Protein AF-A0A7S0LMB5-F1 (afdb_monomer_lite)

Sequence (315 aa):
MLVAGLSSLGLSAAALHQSIQPPFCGEPGADTSTYYRAQASLTSRSQLTHDFSRDRLLSPALAPSFTLASRACAPAMMARQPKVKSSYYKRPAAALERGGGFYVPGLEGNRLRLAAACVLSLALLLNRIASQGVTSSQLVSEVLGAAACALLFIQVFSDRLAESREIDQAGRAAATARLQEKSEVSPLLSEAQAEDATFVAATVLKLTPASFVMLLGESAQPLLRCGRYPATLSAPAVASVGRWLQGSRLYVPRLVGSTDTEFGLPDNIASVLVLPCPDARWVMLVGSEREDAFSEQQAIKMEWLARYLSLRDGL

Foldseek 3Di:
DPDPDDPPPPPDPDDDDDDDDDDDDDDDDDDPPPPPPPPPDDDDDDDDDDDDDDDDDDDDDDDDDDDDDDDDDDPPPPDPDPPDPPPPCPDCVVCVVVVNPDDDPPCDDLNVLLVVLVVLVVVLVVCVVPDDDDDPVNVVVSVVSVVVSVVSVVVSVVVVVVVVVVVVVVLQVVLVVQQVPDKDADPVDDPVLSVLVNVLFNVLSRVFQFQWKFKAALQRHTRIIGGDADPDWDPLLSVVVNCCLVPDPPQDWDKDAPPPCSRVGPPQWGIWTWGDQNQHSMIMITTHSDVPGDDPVNSVVSNVSSPVSNVVVVD

InterPro domains:
  IPR021325 Cofactor assembly of complex C subunit B, CCB2/CCB4 [PF11152] (117-306)

Secondary structure (DSSP, 8-state):
--------------------PPP---------TTSTTSSSS----------------------------------------------S---THHHHTTT-----TT--THHHHHHHHHHHHHHHHHHHHH--S--HHHHHHHHHHHHHHHHHHHHHHHHHHHHHHHHHHHHHHHHHHHHTS--EE-TTS-HHHHHHHHHHHHHHHHHS--SEEEEE-TTS-EEEEEES--SS--HHHHHHHHHHHHH------EEEETT-GGG---TT--EEEEEE-SSSS-EEEEEESSTT---HHHHHHHHHHHHHHHHHHT-

Radius of gyration: 32.87 Å; chains: 1; bounding box: 87×73×75 Å

pLDDT: mean 73.82, std 20.17, range [36.91, 97.81]

Organism: NCBI:txid221442

Structure (mmCIF, N/CA/C/O backbone):
data_AF-A0A7S0LMB5-F1
#
_entry.id   AF-A0A7S0LMB5-F1
#
loop_
_atom_site.group_PDB
_atom_site.id
_atom_site.type_symbol
_atom_site.label_atom_id
_atom_site.label_alt_id
_atom_site.label_comp_id
_atom_site.label_asym_id
_atom_site.label_entity_id
_atom_site.label_seq_id
_atom_site.pdbx_PDB_ins_code
_atom_site.Cartn_x
_atom_site.Cartn_y
_atom_site.Cartn_z
_atom_site.occupancy
_atom_site.B_iso_or_equiv
_atom_site.auth_seq_id
_atom_site.auth_comp_id
_atom_site.auth_asym_id
_atom_site.auth_atom_id
_atom_site.pdbx_PDB_model_num
ATOM 1 N N . MET A 1 1 ? 25.436 27.418 -43.368 1.00 44.53 1 MET A N 1
ATOM 2 C CA . MET A 1 1 ? 24.381 28.346 -42.904 1.00 44.53 1 MET A CA 1
ATOM 3 C C . MET A 1 1 ? 23.270 27.566 -42.183 1.00 44.53 1 MET A C 1
ATOM 5 O O . MET A 1 1 ? 22.117 27.637 -42.573 1.00 44.53 1 MET A O 1
ATOM 9 N N . LEU A 1 2 ? 23.638 26.768 -41.165 1.00 38.69 2 LEU A N 1
ATOM 10 C CA . LEU A 1 2 ? 22.719 25.950 -40.347 1.00 38.69 2 LEU A CA 1
ATOM 11 C C . LEU A 1 2 ? 23.440 25.435 -39.073 1.00 38.69 2 LEU A C 1
ATOM 13 O O . LEU A 1 2 ? 23.396 24.257 -38.752 1.00 38.69 2 LEU A O 1
ATOM 17 N N . VAL A 1 3 ? 24.207 26.306 -38.394 1.00 43.03 3 VAL A N 1
ATOM 18 C CA . VAL A 1 3 ? 24.912 25.978 -37.122 1.00 43.03 3 VAL A CA 1
ATOM 19 C C . VAL A 1 3 ? 24.795 27.117 -36.085 1.00 43.03 3 VAL A C 1
ATOM 21 O O . VAL A 1 3 ? 25.464 27.123 -35.064 1.00 43.03 3 VAL A O 1
ATOM 24 N N . ALA A 1 4 ? 23.902 28.086 -36.287 1.00 44.78 4 ALA A N 1
ATOM 25 C CA . ALA A 1 4 ? 23.675 29.169 -35.327 1.00 44.78 4 ALA A CA 1
ATOM 26 C C . ALA A 1 4 ? 22.229 29.102 -34.825 1.00 44.78 4 ALA A C 1
ATOM 28 O O . ALA A 1 4 ? 21.339 29.669 -35.450 1.00 44.78 4 ALA A O 1
ATOM 29 N N . GLY A 1 5 ? 21.971 28.351 -33.750 1.00 42.31 5 GLY A N 1
ATOM 30 C CA . GLY A 1 5 ? 20.601 28.240 -33.235 1.00 42.31 5 GLY A CA 1
ATOM 31 C C . GLY A 1 5 ? 20.356 27.415 -31.971 1.00 42.31 5 GLY A C 1
ATOM 32 O O . GLY A 1 5 ? 19.203 27.102 -31.712 1.00 42.31 5 GLY A O 1
ATOM 33 N N . LEU A 1 6 ? 21.374 27.045 -31.182 1.00 40.50 6 LEU A N 1
ATOM 34 C CA . LEU A 1 6 ? 21.161 26.245 -29.957 1.00 40.50 6 LEU A CA 1
ATOM 35 C C . LEU A 1 6 ? 21.776 26.841 -28.679 1.00 40.50 6 LEU A C 1
ATOM 37 O O . LEU A 1 6 ? 21.841 26.175 -27.653 1.00 40.50 6 LEU A O 1
ATOM 41 N N . SER A 1 7 ? 22.168 28.116 -28.693 1.00 42.41 7 SER A N 1
ATOM 42 C CA . SER A 1 7 ? 22.804 28.774 -27.539 1.00 42.41 7 SER A CA 1
ATOM 43 C C . SER A 1 7 ? 21.841 29.560 -26.632 1.00 42.41 7 SER A C 1
ATOM 45 O O . SER A 1 7 ? 22.307 30.337 -25.807 1.00 42.41 7 SER A O 1
ATOM 47 N N . SER A 1 8 ? 20.516 29.396 -26.749 1.00 43.25 8 SER A N 1
ATOM 48 C CA . SER A 1 8 ? 19.533 30.230 -26.024 1.00 43.25 8 SER A CA 1
ATOM 49 C C . SER A 1 8 ? 18.716 29.510 -24.942 1.00 43.25 8 SER A C 1
ATOM 51 O O . SER A 1 8 ? 17.596 29.923 -24.650 1.00 43.25 8 SER A O 1
ATOM 53 N N . LEU A 1 9 ? 19.253 28.464 -24.311 1.00 39.81 9 LEU A N 1
ATOM 54 C CA . LEU A 1 9 ? 18.719 27.953 -23.041 1.00 39.81 9 LEU A CA 1
ATOM 55 C C . LEU A 1 9 ? 19.647 28.377 -21.902 1.00 39.81 9 LEU A C 1
ATOM 57 O O . LEU A 1 9 ? 20.394 27.586 -21.333 1.00 39.81 9 LEU A O 1
ATOM 61 N N . GLY A 1 10 ? 19.598 29.674 -21.598 1.00 41.75 10 GLY A N 1
ATOM 62 C CA . GLY A 1 10 ? 20.121 30.234 -20.360 1.00 41.75 10 GLY A CA 1
ATOM 63 C C . GLY A 1 10 ? 19.264 29.779 -19.182 1.00 41.75 10 GLY A C 1
ATOM 64 O O . GLY A 1 10 ? 18.345 30.478 -18.769 1.00 41.75 10 GLY A O 1
ATOM 65 N N . LEU A 1 11 ? 19.566 28.600 -18.642 1.00 39.22 11 LEU A N 1
ATOM 66 C CA . LEU A 1 11 ? 19.133 28.200 -17.307 1.00 39.22 11 LEU A CA 1
ATOM 67 C C . LEU A 1 11 ? 20.149 28.750 -16.303 1.00 39.22 11 LEU A C 1
ATOM 69 O O . LEU A 1 11 ? 21.207 28.178 -16.058 1.00 39.22 11 LEU A O 1
ATOM 73 N N . SER A 1 12 ? 19.811 29.929 -15.783 1.00 40.16 12 SER A N 1
ATOM 74 C CA . SER A 1 12 ? 20.467 30.591 -14.660 1.00 40.16 12 SER A CA 1
ATOM 75 C C . SER A 1 12 ? 20.454 29.674 -13.432 1.00 40.16 12 SER A C 1
ATOM 77 O O . SER A 1 12 ? 19.400 29.406 -12.862 1.00 40.16 12 SER A O 1
ATOM 79 N N . ALA A 1 13 ? 21.628 29.186 -13.029 1.00 41.97 13 ALA A N 1
ATOM 80 C CA . ALA A 1 13 ? 21.830 28.350 -11.843 1.00 41.97 13 ALA A CA 1
ATOM 81 C C . ALA A 1 13 ? 22.261 29.171 -10.609 1.00 41.97 13 ALA A C 1
ATOM 83 O O . ALA A 1 13 ? 23.003 28.682 -9.762 1.00 41.97 13 ALA A O 1
ATOM 84 N N . ALA A 1 14 ? 21.839 30.435 -10.507 1.00 42.94 14 ALA A N 1
ATOM 85 C CA . ALA A 1 14 ? 22.316 31.338 -9.461 1.00 42.94 14 ALA A CA 1
ATOM 86 C C . ALA A 1 14 ? 21.216 32.274 -8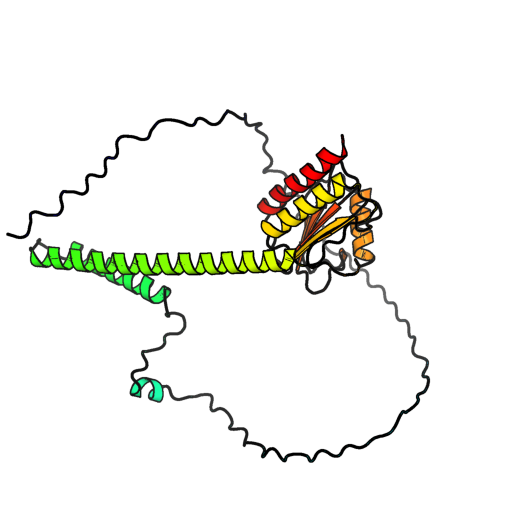.940 1.00 42.94 14 ALA A C 1
ATOM 88 O O . ALA A 1 14 ? 21.308 33.482 -9.117 1.00 42.94 14 ALA A O 1
ATOM 89 N N . ALA A 1 15 ? 20.169 31.723 -8.316 1.00 45.78 15 ALA A N 1
ATOM 90 C CA . ALA A 1 15 ? 19.329 32.425 -7.334 1.00 45.78 15 ALA A CA 1
ATOM 91 C C . ALA A 1 15 ? 18.236 31.488 -6.795 1.00 45.78 15 ALA A C 1
ATOM 93 O O . ALA A 1 15 ? 17.143 31.455 -7.344 1.00 45.78 15 ALA A O 1
ATOM 94 N N . LEU A 1 16 ? 18.531 30.721 -5.741 1.00 40.16 16 LEU A N 1
ATOM 95 C CA . LEU A 1 16 ? 17.549 30.208 -4.766 1.00 40.16 16 LEU A CA 1
ATOM 96 C C . LEU A 1 16 ? 18.309 29.496 -3.638 1.00 40.16 16 LEU A C 1
ATOM 98 O O . LEU A 1 16 ? 18.338 28.277 -3.531 1.00 40.16 16 LEU A O 1
ATOM 102 N N . HIS A 1 17 ? 18.981 30.289 -2.805 1.00 42.44 17 HIS A N 1
ATOM 103 C CA . HIS A 1 17 ? 19.492 29.834 -1.513 1.00 42.44 17 HIS A CA 1
ATOM 104 C C . HIS A 1 17 ? 19.092 30.859 -0.448 1.00 42.44 17 HIS A C 1
ATOM 106 O O . HIS A 1 17 ? 19.918 31.559 0.128 1.00 42.44 17 HIS A O 1
ATOM 112 N N . GLN A 1 18 ? 17.784 30.990 -0.228 1.00 43.72 18 GLN A N 1
ATOM 113 C CA . GLN A 1 18 ? 17.228 31.665 0.939 1.00 43.72 18 GLN A CA 1
ATOM 114 C C . GLN A 1 18 ? 16.024 30.883 1.465 1.00 43.72 18 GLN A C 1
ATOM 116 O O . GLN A 1 18 ? 15.104 30.575 0.717 1.00 43.72 18 GLN A O 1
ATOM 121 N N . SER A 1 19 ? 16.050 30.669 2.784 1.00 39.44 19 SER A N 1
ATOM 122 C CA . SER A 1 19 ? 14.942 30.277 3.659 1.00 39.44 19 SER A CA 1
ATOM 123 C C . SER A 1 19 ? 14.499 28.808 3.634 1.00 39.44 19 SER A C 1
ATOM 125 O O . SER A 1 19 ? 13.793 28.362 2.738 1.00 39.44 19 SER A O 1
ATOM 127 N N . ILE A 1 20 ? 14.888 28.060 4.672 1.00 39.59 20 ILE A N 1
ATOM 128 C CA . ILE A 1 20 ? 14.018 27.593 5.774 1.00 39.59 20 ILE A CA 1
ATOM 129 C C . ILE A 1 20 ? 14.903 26.695 6.656 1.00 39.59 20 ILE A C 1
ATOM 131 O O . ILE A 1 20 ? 15.228 25.566 6.297 1.00 39.59 20 ILE A O 1
ATOM 135 N N . GLN A 1 21 ? 15.340 27.218 7.804 1.00 39.66 21 GLN A N 1
ATOM 136 C CA . GLN A 1 21 ? 15.853 26.389 8.895 1.00 39.66 21 GLN A CA 1
ATOM 137 C C . GLN A 1 21 ? 14.644 25.830 9.660 1.00 39.66 21 GLN A C 1
ATOM 139 O O . GLN A 1 21 ? 13.857 26.629 10.173 1.00 39.66 21 GLN A O 1
ATOM 144 N N . PRO A 1 22 ? 14.455 24.503 9.757 1.00 44.47 22 PRO A N 1
ATOM 145 C CA . PRO A 1 22 ? 13.534 23.943 10.735 1.00 44.47 22 PRO A CA 1
ATOM 146 C C . PRO A 1 22 ? 14.134 24.079 12.148 1.00 44.47 22 PRO A C 1
ATOM 148 O O . PRO A 1 22 ? 15.358 24.008 12.303 1.00 44.47 22 PRO A O 1
ATOM 151 N N . PRO A 1 23 ? 13.306 24.281 13.187 1.00 51.09 23 PRO A N 1
ATOM 152 C CA . PRO A 1 23 ? 13.791 24.339 14.555 1.00 51.09 23 PRO A CA 1
ATOM 153 C C . PRO A 1 23 ? 14.389 22.991 14.972 1.00 51.09 23 PRO A C 1
ATOM 155 O O . PRO A 1 23 ? 13.807 21.929 14.756 1.00 51.09 23 PRO A O 1
ATOM 158 N N . PHE A 1 24 ? 15.566 23.084 15.585 1.00 39.03 24 PHE A N 1
ATOM 159 C CA . PHE A 1 24 ? 16.238 22.047 16.357 1.00 39.03 24 PHE A CA 1
ATOM 160 C C . PHE A 1 24 ? 15.246 21.321 17.287 1.00 39.03 24 PHE A C 1
ATOM 162 O O . PHE A 1 24 ? 14.779 21.897 18.268 1.00 39.03 24 PHE A O 1
ATOM 169 N N . CYS A 1 25 ? 14.981 20.043 17.021 1.00 41.56 25 CYS A N 1
ATOM 170 C CA . CYS A 1 25 ? 14.557 19.092 18.045 1.00 41.56 25 CYS A CA 1
ATOM 171 C C . CYS A 1 25 ? 15.766 18.213 18.357 1.00 41.56 25 CYS A C 1
ATOM 173 O O . CYS A 1 25 ? 16.282 17.529 17.476 1.00 41.56 25 CYS A O 1
ATOM 175 N N . GLY A 1 26 ? 16.253 18.305 19.594 1.00 41.41 26 GLY A N 1
ATOM 176 C CA . GLY A 1 26 ? 17.390 17.531 20.072 1.00 41.41 26 GLY A CA 1
ATOM 177 C C . GLY A 1 26 ? 17.111 16.031 20.033 1.00 41.41 26 GLY A C 1
ATOM 178 O O . GLY A 1 26 ? 16.028 15.581 20.406 1.00 41.41 26 GLY A O 1
ATOM 179 N N . GLU A 1 27 ? 18.108 15.273 19.593 1.00 38.69 27 GLU A N 1
ATOM 180 C CA . GLU A 1 27 ? 18.150 13.824 19.744 1.00 38.69 27 GLU A CA 1
ATOM 181 C C . GLU A 1 27 ? 18.351 13.449 21.220 1.00 38.69 27 GLU A C 1
ATOM 183 O O . GLU A 1 27 ? 19.318 13.901 21.840 1.00 38.69 27 GLU A O 1
ATOM 188 N N . PRO A 1 28 ? 17.518 12.570 21.797 1.00 52.31 28 PRO A N 1
ATOM 189 C CA . PRO A 1 28 ? 17.955 11.708 22.874 1.00 52.31 28 PRO A CA 1
ATOM 190 C C . PRO A 1 28 ? 18.582 10.454 22.256 1.00 52.31 28 PRO A C 1
ATOM 192 O O . PRO A 1 28 ? 17.894 9.602 21.692 1.00 52.31 28 PRO A O 1
ATOM 195 N N . GLY A 1 29 ? 19.905 10.345 22.366 1.00 50.97 29 GLY A N 1
ATOM 196 C CA . GLY A 1 29 ? 20.613 9.102 22.095 1.00 50.97 29 GLY A CA 1
ATOM 197 C C . GLY A 1 29 ? 20.149 8.005 23.054 1.00 50.97 29 GLY A C 1
ATOM 198 O O . GLY A 1 29 ? 20.216 8.173 24.270 1.00 50.97 29 GLY A O 1
ATOM 199 N N . ALA A 1 30 ? 19.683 6.884 22.506 1.00 46.28 30 ALA A N 1
ATOM 200 C CA . ALA A 1 30 ? 19.546 5.630 23.235 1.00 46.28 30 ALA A CA 1
ATOM 201 C C . ALA A 1 30 ? 19.558 4.447 22.257 1.00 46.28 30 ALA A C 1
ATOM 203 O O . ALA A 1 30 ? 18.630 4.238 21.472 1.00 46.28 30 ALA A O 1
ATOM 204 N N . ASP A 1 31 ? 20.634 3.669 22.341 1.00 48.81 31 ASP A N 1
ATOM 205 C CA . ASP A 1 31 ? 20.816 2.366 21.716 1.00 48.81 31 ASP A CA 1
ATOM 206 C C . ASP A 1 31 ? 19.620 1.438 21.984 1.00 48.81 31 ASP A C 1
ATOM 208 O O . ASP A 1 31 ? 19.442 0.922 23.087 1.00 48.81 31 ASP A O 1
ATOM 212 N N . THR A 1 32 ? 18.803 1.179 20.962 1.00 48.78 32 THR A N 1
ATOM 213 C CA . THR A 1 32 ? 17.695 0.202 21.022 1.00 48.78 32 THR A CA 1
ATOM 214 C C . THR A 1 32 ? 17.914 -1.019 20.124 1.00 48.78 32 THR A C 1
ATOM 216 O O . THR A 1 32 ? 17.091 -1.932 20.114 1.00 48.78 32 THR A O 1
ATOM 219 N N . SER A 1 33 ? 19.054 -1.121 19.426 1.00 44.75 33 SER A N 1
ATOM 220 C CA . SER A 1 33 ? 19.290 -2.219 18.468 1.00 44.75 33 SER A CA 1
ATOM 221 C C . SER A 1 33 ? 19.663 -3.575 19.097 1.00 44.75 33 SER A C 1
ATOM 223 O O . SER A 1 33 ? 19.685 -4.589 18.400 1.00 44.75 33 SER A O 1
ATOM 225 N N . THR A 1 34 ? 19.901 -3.649 20.412 1.00 45.69 34 THR A N 1
ATOM 226 C CA . THR A 1 34 ? 20.470 -4.859 21.043 1.00 45.69 34 THR A CA 1
ATOM 227 C C . THR A 1 34 ? 19.438 -5.799 21.685 1.00 45.69 34 THR A C 1
ATOM 229 O O . THR A 1 34 ? 19.789 -6.918 22.053 1.00 45.69 34 THR A O 1
ATOM 232 N N . TYR A 1 35 ? 18.160 -5.416 21.802 1.00 44.41 35 TYR A N 1
ATOM 233 C CA . TYR A 1 35 ? 17.197 -6.192 22.606 1.00 44.41 35 TYR A CA 1
ATOM 234 C C . TYR A 1 35 ? 16.432 -7.307 21.870 1.00 44.41 35 TYR A C 1
ATOM 236 O O . TYR A 1 35 ? 15.902 -8.202 22.524 1.00 44.41 35 TYR A O 1
ATOM 244 N N . TYR A 1 36 ? 16.412 -7.339 20.534 1.00 47.28 36 TYR A N 1
ATOM 245 C CA . TYR A 1 36 ? 15.533 -8.271 19.803 1.00 47.28 36 TYR A CA 1
ATOM 246 C C . TYR A 1 36 ? 16.151 -9.621 19.407 1.00 47.28 36 TYR A C 1
ATOM 248 O O . TYR A 1 36 ? 15.456 -10.481 18.871 1.00 47.28 36 TYR A O 1
ATOM 256 N N . ARG A 1 37 ? 17.432 -9.879 19.708 1.00 39.84 37 ARG A N 1
ATOM 257 C CA . ARG A 1 37 ? 18.096 -11.131 19.283 1.00 39.84 37 ARG A CA 1
ATOM 258 C C . ARG A 1 37 ? 17.968 -12.307 20.262 1.00 39.84 37 ARG A C 1
ATOM 260 O O . ARG A 1 37 ? 18.435 -13.395 19.943 1.00 39.84 37 ARG A O 1
ATOM 267 N N . ALA A 1 38 ? 17.344 -12.128 21.427 1.00 40.03 38 ALA A N 1
ATOM 268 C CA . ALA A 1 38 ? 17.419 -13.113 22.514 1.00 40.03 38 ALA A CA 1
ATOM 269 C C . ALA A 1 38 ? 16.191 -14.032 22.700 1.00 40.03 38 ALA A C 1
ATOM 271 O O . ALA A 1 38 ? 16.225 -14.872 23.592 1.00 40.03 38 ALA A O 1
ATOM 272 N N . GLN A 1 39 ? 15.122 -13.932 21.897 1.00 43.66 39 GLN A N 1
ATOM 273 C CA . GLN A 1 39 ? 13.892 -14.722 22.142 1.00 43.66 39 GLN A CA 1
ATOM 274 C C . GLN A 1 39 ? 13.532 -15.771 21.076 1.00 43.66 39 GLN A C 1
ATOM 276 O O . GLN A 1 39 ? 12.523 -16.454 21.209 1.00 43.66 39 GLN A O 1
ATOM 281 N N . ALA A 1 40 ? 14.375 -15.990 20.063 1.00 40.22 40 ALA A N 1
ATOM 282 C CA . ALA A 1 40 ? 14.105 -16.977 19.007 1.00 40.22 40 ALA A CA 1
ATOM 283 C C . ALA A 1 40 ? 14.449 -18.441 19.373 1.00 40.22 40 ALA A C 1
ATOM 285 O O . ALA A 1 40 ? 14.365 -19.329 18.528 1.00 40.22 40 ALA A O 1
ATOM 286 N N . SER A 1 41 ? 14.827 -18.731 20.617 1.00 41.91 41 SER A N 1
ATOM 287 C CA . SER A 1 41 ? 15.156 -20.088 21.054 1.00 41.91 41 SER A CA 1
ATOM 288 C C . SER A 1 41 ? 14.553 -20.352 22.420 1.00 41.91 41 SER A C 1
ATOM 290 O O . SER A 1 41 ? 15.167 -19.984 23.412 1.00 41.91 41 SER A O 1
ATOM 292 N N . LEU A 1 42 ? 13.354 -20.939 22.463 1.00 42.94 42 LEU A N 1
ATOM 293 C CA . LEU A 1 42 ? 12.836 -21.820 23.525 1.00 42.94 42 LEU A CA 1
ATOM 294 C C . LEU A 1 42 ? 11.319 -21.971 23.345 1.00 42.94 42 LEU A C 1
ATOM 296 O O . LEU A 1 42 ? 10.534 -21.293 23.990 1.00 42.94 42 LEU A O 1
ATOM 300 N N . THR A 1 43 ? 10.896 -22.864 22.455 1.00 38.66 43 THR A N 1
ATOM 301 C CA . THR A 1 43 ? 9.595 -23.563 22.544 1.00 38.66 43 THR A CA 1
ATOM 302 C C . THR A 1 43 ? 9.646 -24.792 21.637 1.00 38.66 43 THR A C 1
ATOM 304 O O . THR A 1 43 ? 8.921 -24.948 20.660 1.00 38.66 43 THR A O 1
ATOM 307 N N . SER A 1 44 ? 10.570 -25.700 21.961 1.00 38.62 44 SER A N 1
ATOM 308 C CA . SER A 1 44 ? 10.540 -27.062 21.439 1.00 38.62 44 SER A CA 1
ATOM 309 C C . SER A 1 44 ? 9.667 -27.924 22.351 1.00 38.62 44 SER A C 1
ATOM 311 O O . SER A 1 44 ? 10.110 -28.366 23.405 1.00 38.62 44 SER A O 1
ATOM 313 N N . ARG A 1 45 ? 8.447 -28.186 21.874 1.00 36.91 45 ARG A N 1
ATOM 314 C CA . ARG A 1 45 ? 7.870 -29.536 21.760 1.00 36.91 45 ARG A CA 1
ATOM 315 C C . ARG A 1 45 ? 7.738 -30.345 23.068 1.00 36.91 45 ARG A C 1
ATOM 317 O O . ARG A 1 45 ? 8.561 -31.208 23.352 1.00 36.91 45 ARG A O 1
ATOM 324 N N . SER A 1 46 ? 6.617 -30.181 23.778 1.00 39.72 46 SER A N 1
ATOM 325 C CA . SER A 1 46 ? 6.024 -31.286 24.545 1.00 39.72 46 SER A CA 1
ATOM 326 C C . SER A 1 46 ? 4.818 -31.832 23.778 1.00 39.72 46 SER A C 1
ATOM 328 O O . SER A 1 46 ? 3.843 -31.143 23.491 1.00 39.72 46 SER A O 1
ATOM 330 N N . GLN A 1 47 ? 4.952 -33.084 23.350 1.00 42.84 47 GLN A N 1
ATOM 331 C CA . GLN A 1 47 ? 3.859 -33.900 22.850 1.00 42.84 47 GLN A CA 1
ATOM 332 C C . GLN A 1 47 ? 3.080 -34.408 24.060 1.00 42.84 47 GLN A C 1
ATOM 334 O O . GLN A 1 47 ? 3.669 -35.024 24.947 1.00 42.84 47 GLN A O 1
ATOM 339 N N . LEU A 1 48 ? 1.770 -34.186 24.087 1.00 46.88 48 LEU A N 1
ATOM 340 C CA . LEU A 1 48 ? 0.881 -34.947 24.955 1.00 46.88 48 LEU A CA 1
ATOM 341 C C . LEU A 1 48 ? -0.414 -35.212 24.196 1.00 46.88 48 LEU A C 1
ATOM 343 O O . LEU A 1 48 ? -1.262 -34.347 24.000 1.00 46.88 48 LEU A O 1
ATOM 347 N N . THR A 1 49 ? -0.472 -36.435 23.689 1.00 45.47 49 THR A N 1
ATOM 348 C CA . THR A 1 49 ? -1.639 -37.094 23.126 1.00 45.47 49 THR A CA 1
ATOM 349 C C . THR A 1 49 ? -2.701 -37.217 24.207 1.00 45.47 49 THR A C 1
ATOM 351 O O . THR A 1 49 ? -2.444 -37.825 25.245 1.00 45.47 49 THR A O 1
ATOM 354 N N . HIS A 1 50 ? -3.892 -36.685 23.953 1.00 42.78 50 HIS A N 1
ATOM 355 C CA . HIS A 1 50 ? -5.074 -37.099 24.688 1.00 42.78 50 HIS A CA 1
ATOM 356 C C . HIS A 1 50 ? -6.203 -37.393 23.707 1.00 42.78 50 HIS A C 1
ATOM 358 O O . HIS A 1 50 ? -6.778 -36.497 23.091 1.00 42.78 50 HIS A O 1
ATOM 364 N N . ASP A 1 51 ? -6.463 -38.691 23.575 1.00 45.84 51 ASP A N 1
ATOM 365 C CA . ASP A 1 51 ? -7.696 -39.274 23.074 1.00 45.84 51 ASP A CA 1
ATOM 366 C C . ASP A 1 51 ? -8.906 -38.636 23.752 1.00 45.84 51 ASP A C 1
ATOM 368 O O . ASP A 1 51 ? -8.955 -38.556 24.983 1.00 45.84 51 ASP A O 1
ATOM 372 N N . PHE A 1 52 ? -9.918 -38.277 22.962 1.00 47.06 52 PHE A N 1
ATOM 373 C CA . PHE A 1 52 ? -11.300 -38.315 23.428 1.00 47.06 52 PHE A CA 1
ATOM 374 C C . PHE A 1 52 ? -12.259 -38.580 22.263 1.00 47.06 52 PHE A C 1
ATOM 376 O O . PHE A 1 52 ? -12.746 -37.675 21.586 1.00 47.06 52 PHE A O 1
ATOM 383 N N . SER A 1 53 ? -12.549 -39.866 22.066 1.00 46.03 53 SER A N 1
ATOM 384 C CA . SER A 1 53 ? -13.792 -40.340 21.464 1.00 46.03 53 SER A CA 1
ATOM 385 C C . SER A 1 53 ? -14.989 -39.771 22.217 1.00 46.03 53 SER A C 1
ATOM 387 O O . SER A 1 53 ? -15.054 -39.875 23.445 1.00 46.03 53 SER A O 1
ATOM 389 N N . ARG A 1 54 ? -15.998 -39.284 21.491 1.00 48.94 54 ARG A N 1
ATOM 390 C CA . ARG A 1 54 ? -17.383 -39.461 21.929 1.00 48.94 54 ARG A CA 1
ATOM 391 C C . ARG A 1 54 ? -18.370 -39.387 20.776 1.00 48.94 54 ARG A C 1
ATOM 393 O O . ARG A 1 54 ? -18.639 -38.334 20.206 1.00 48.94 54 ARG A O 1
ATOM 400 N N . ASP A 1 55 ? -18.924 -40.561 20.523 1.00 46.59 55 ASP A N 1
ATOM 401 C CA . ASP A 1 55 ? -20.153 -40.832 19.806 1.00 46.59 55 ASP A CA 1
ATOM 402 C C . ASP A 1 55 ? -21.299 -39.927 20.266 1.00 46.59 55 ASP A C 1
ATOM 404 O O . ASP A 1 55 ? -21.588 -39.828 21.461 1.00 46.59 55 ASP A O 1
ATOM 408 N N . ARG A 1 56 ? -22.009 -39.335 19.303 1.00 46.50 56 ARG A N 1
ATOM 409 C CA . ARG A 1 56 ? -23.427 -38.967 19.427 1.00 46.50 56 ARG A CA 1
ATOM 410 C C . ARG A 1 56 ? -24.073 -38.963 18.043 1.00 46.50 56 ARG A C 1
ATOM 412 O O . ARG A 1 56 ? -24.309 -37.930 17.430 1.00 46.50 56 ARG A O 1
ATOM 419 N N . LEU A 1 57 ? -24.359 -40.167 17.564 1.00 54.41 57 LEU A N 1
ATOM 420 C CA . LEU A 1 57 ? -25.441 -40.410 16.617 1.00 54.41 57 LEU A CA 1
ATOM 421 C C . LEU A 1 57 ? -26.702 -40.681 17.438 1.00 54.41 57 LEU A C 1
ATOM 423 O O . LEU A 1 57 ? -26.622 -41.445 18.394 1.00 54.41 57 LEU A O 1
ATOM 427 N N . LEU A 1 58 ? -27.808 -40.022 17.076 1.00 49.12 58 LEU A N 1
ATOM 428 C CA . LEU A 1 58 ? -29.220 -40.431 17.206 1.00 49.12 58 LEU A CA 1
ATOM 429 C C . LEU A 1 58 ? -30.108 -39.173 17.232 1.00 49.12 58 LEU A C 1
ATOM 431 O O . LEU A 1 58 ? -30.297 -38.558 18.279 1.00 49.12 58 LEU A O 1
ATOM 435 N N . SER A 1 59 ? -30.728 -38.821 16.105 1.00 43.09 59 SER A N 1
ATOM 436 C CA . SER A 1 59 ? -32.164 -39.091 15.887 1.00 43.09 59 SER A CA 1
ATOM 437 C C . SER A 1 59 ? -32.742 -38.292 14.703 1.00 43.09 59 SER A C 1
ATOM 439 O O . SER A 1 59 ? -32.360 -37.140 14.498 1.00 43.09 59 SER A O 1
ATOM 441 N N . PRO A 1 60 ? -33.681 -38.890 13.943 1.00 61.25 60 PRO A N 1
ATOM 442 C CA . PRO A 1 60 ? -34.364 -38.298 12.795 1.00 61.25 60 PRO A CA 1
ATOM 443 C C . PRO A 1 60 ? -35.759 -37.746 13.158 1.00 61.25 60 PRO A C 1
ATOM 445 O O . PRO A 1 60 ? -36.431 -38.279 14.035 1.00 61.25 60 PRO A O 1
ATOM 448 N N . ALA A 1 61 ? -36.237 -36.738 12.426 1.00 45.91 61 ALA A N 1
ATOM 449 C CA . ALA A 1 61 ? -37.661 -36.387 12.318 1.00 45.91 61 ALA A CA 1
ATOM 450 C C . ALA A 1 61 ? -37.852 -35.581 11.016 1.00 45.91 61 ALA A C 1
ATOM 452 O O . ALA A 1 61 ? -37.232 -34.539 10.842 1.00 45.91 61 ALA A O 1
ATOM 453 N N . LEU A 1 62 ? -38.405 -36.195 9.967 1.00 49.53 62 LEU A N 1
ATOM 454 C CA . LEU A 1 62 ? -39.829 -36.189 9.582 1.00 49.53 62 LEU A CA 1
ATOM 455 C C . LEU A 1 62 ? -40.279 -34.880 8.898 1.00 49.53 62 LEU A C 1
ATOM 457 O O . LEU A 1 62 ? -40.217 -33.796 9.461 1.00 49.53 62 LEU A O 1
ATOM 461 N N . ALA A 1 63 ? -40.706 -35.057 7.643 1.00 49.31 63 ALA A N 1
ATOM 462 C CA . ALA A 1 63 ? -41.150 -34.072 6.652 1.00 49.31 63 ALA A CA 1
ATOM 463 C C . ALA A 1 63 ? -42.520 -33.429 6.995 1.00 49.31 63 ALA A C 1
ATOM 465 O O . ALA A 1 63 ? -43.125 -33.817 7.995 1.00 49.31 63 ALA A O 1
ATOM 466 N N . PRO A 1 64 ? -43.026 -32.455 6.200 1.00 61.06 64 PRO A N 1
ATOM 467 C CA . PRO A 1 64 ? -43.658 -32.725 4.888 1.00 61.06 64 PRO A CA 1
ATOM 468 C C . PRO A 1 64 ? -43.243 -31.705 3.795 1.00 61.06 64 PRO A C 1
ATOM 470 O O . PRO A 1 64 ? -43.079 -30.520 4.053 1.00 61.06 64 PRO A O 1
ATOM 473 N N . SER A 1 65 ? -42.907 -32.106 2.567 1.00 46.84 65 SER A N 1
ATOM 474 C CA . SER A 1 65 ? -43.818 -32.477 1.465 1.00 46.84 65 SER A CA 1
ATOM 475 C C . SER A 1 65 ? -44.869 -31.409 1.127 1.00 46.84 65 SER A C 1
ATOM 477 O O . SER A 1 65 ? -46.031 -31.544 1.493 1.00 46.84 65 SER A O 1
ATOM 479 N N . PHE A 1 66 ? -44.470 -30.399 0.345 1.00 47.84 66 PHE A N 1
ATOM 480 C CA . PHE A 1 66 ? -45.387 -29.625 -0.496 1.00 47.84 66 PHE A CA 1
ATOM 481 C C . PHE A 1 66 ? -45.095 -29.898 -1.974 1.00 47.84 66 PHE A C 1
ATOM 483 O O . PHE A 1 66 ? -44.024 -29.596 -2.498 1.00 47.84 66 PHE A O 1
ATOM 490 N N . THR A 1 67 ? -46.077 -30.515 -2.619 1.00 46.38 67 THR A N 1
ATOM 491 C CA . THR A 1 67 ? -46.194 -30.771 -4.057 1.00 46.38 67 THR A CA 1
ATOM 492 C C . THR A 1 67 ? -47.143 -29.760 -4.701 1.00 46.38 67 THR A C 1
ATOM 494 O O . THR A 1 67 ? -48.082 -29.316 -4.047 1.00 46.38 67 THR A O 1
ATOM 497 N N . LEU A 1 68 ? -46.947 -29.550 -6.014 1.00 45.50 68 LEU A N 1
ATOM 498 C CA . LEU A 1 68 ? -47.712 -28.754 -7.000 1.00 45.50 68 LEU A CA 1
ATOM 499 C C . LEU A 1 68 ? -47.130 -27.339 -7.215 1.00 45.50 68 LEU A C 1
ATOM 501 O O . LEU A 1 68 ? -46.934 -26.597 -6.270 1.00 45.50 68 LEU A O 1
ATOM 505 N N . ALA A 1 69 ? -46.808 -26.881 -8.426 1.00 45.34 69 ALA A N 1
ATOM 506 C CA . ALA A 1 69 ? -47.400 -27.219 -9.709 1.00 45.34 69 ALA A CA 1
ATOM 507 C C . ALA A 1 69 ? -46.397 -27.170 -10.874 1.00 45.34 69 ALA A C 1
ATOM 509 O O . ALA A 1 69 ? -45.522 -26.313 -10.978 1.00 45.34 69 ALA A O 1
ATOM 510 N N . SER A 1 70 ? -46.627 -28.123 -11.770 1.00 49.75 70 SER A N 1
ATOM 511 C CA . SER A 1 70 ? -46.127 -28.257 -13.130 1.00 49.75 70 SER A CA 1
ATOM 512 C C . SER A 1 70 ? -46.256 -26.966 -13.949 1.00 49.75 70 SER A C 1
ATOM 514 O O . SER A 1 70 ? -47.358 -26.479 -14.199 1.00 49.75 70 SER A O 1
ATOM 516 N N . ARG A 1 71 ? -45.124 -26.468 -14.455 1.00 45.94 71 ARG A N 1
ATOM 517 C CA . ARG A 1 71 ? -45.064 -25.734 -15.723 1.00 45.94 71 ARG A CA 1
ATOM 518 C C . ARG A 1 71 ? -43.989 -26.374 -16.588 1.00 45.94 71 ARG A C 1
ATOM 520 O O . ARG A 1 71 ? -42.799 -26.111 -16.444 1.00 45.94 71 ARG A O 1
ATOM 527 N N . ALA A 1 72 ? -44.453 -27.259 -17.464 1.00 51.84 72 ALA A N 1
ATOM 528 C CA . ALA A 1 72 ? -43.695 -27.816 -18.565 1.00 51.84 72 ALA A CA 1
ATOM 529 C C . ALA A 1 72 ? -43.209 -26.676 -19.474 1.00 51.84 72 ALA A C 1
ATOM 531 O O . ALA A 1 72 ? -43.993 -26.080 -20.209 1.00 51.84 72 ALA A O 1
ATOM 532 N N . CYS A 1 73 ? -41.913 -26.378 -19.411 1.00 46.38 73 CYS A N 1
ATOM 533 C CA . CYS A 1 73 ? -41.209 -25.659 -20.460 1.00 46.38 73 CYS A CA 1
ATOM 534 C C . CYS A 1 73 ? -40.294 -26.678 -21.138 1.00 46.38 73 CYS A C 1
ATOM 536 O O . CYS A 1 73 ? -39.495 -27.345 -20.479 1.00 46.38 73 CYS A O 1
ATOM 538 N N . ALA A 1 74 ? -40.512 -26.871 -22.435 1.00 53.16 74 ALA A N 1
ATOM 539 C CA . ALA A 1 74 ? -39.886 -27.899 -23.247 1.00 53.16 74 ALA A CA 1
ATOM 540 C C . ALA A 1 74 ? -38.349 -27.898 -23.111 1.00 53.16 74 ALA A C 1
ATOM 542 O O . ALA A 1 74 ? -37.735 -26.828 -23.140 1.00 53.16 74 ALA A O 1
ATOM 543 N N . PRO A 1 75 ? -37.697 -29.071 -23.016 1.00 52.38 75 PRO A N 1
ATOM 544 C CA . PRO A 1 75 ? -36.250 -29.138 -23.080 1.00 52.38 75 PRO A CA 1
AT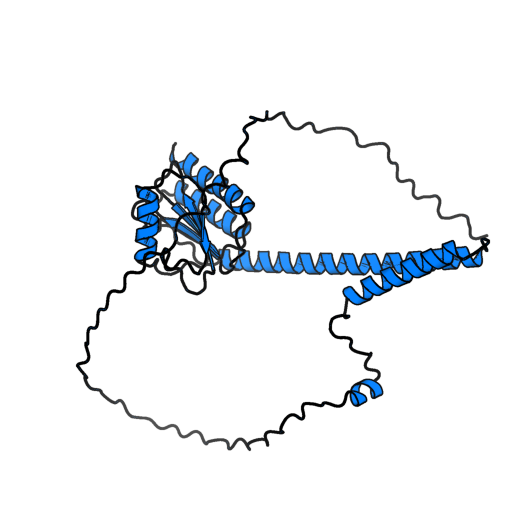OM 545 C C . PRO A 1 75 ? -35.827 -28.848 -24.521 1.00 52.38 75 PRO A C 1
ATOM 547 O O . PRO A 1 75 ? -35.963 -29.687 -25.411 1.00 52.38 75 PRO A O 1
ATOM 550 N N . ALA A 1 76 ? -35.306 -27.647 -24.762 1.00 51.94 76 ALA A N 1
ATOM 551 C CA . ALA A 1 76 ? -34.538 -27.369 -25.962 1.00 51.94 76 ALA A CA 1
ATOM 552 C C . ALA A 1 76 ? -33.345 -28.339 -25.980 1.00 51.94 76 ALA A C 1
ATOM 554 O O . ALA A 1 76 ? -32.406 -28.197 -25.195 1.00 51.94 76 ALA A O 1
ATOM 555 N N . MET A 1 77 ? -33.414 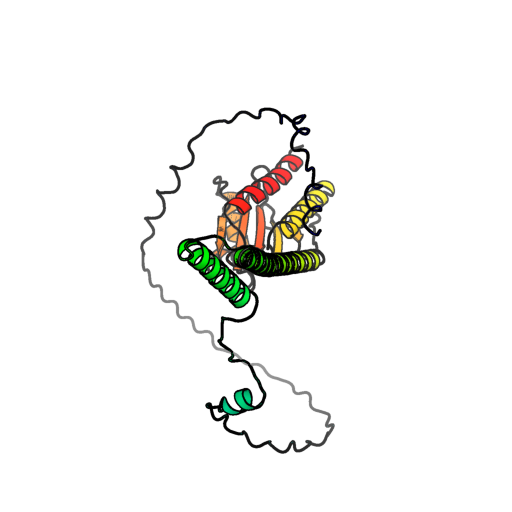-29.360 -26.842 1.00 43.59 77 MET A N 1
ATOM 556 C CA . MET A 1 77 ? -32.292 -30.231 -27.183 1.00 43.59 77 MET A CA 1
ATOM 557 C C . MET A 1 77 ? -31.158 -29.355 -27.717 1.00 43.59 77 MET A C 1
ATOM 559 O O . MET A 1 77 ? -31.055 -29.093 -28.914 1.00 43.59 77 MET A O 1
ATOM 563 N N . MET A 1 78 ? -30.287 -28.898 -26.822 1.00 51.03 78 MET A N 1
ATOM 564 C CA . MET A 1 78 ? -28.976 -28.410 -27.204 1.00 51.03 78 MET A CA 1
ATOM 565 C C . MET A 1 78 ? -28.217 -29.596 -27.783 1.00 51.03 78 MET A C 1
ATOM 567 O O . MET A 1 78 ? -27.791 -30.502 -27.062 1.00 51.03 78 MET A O 1
ATOM 571 N N . ALA A 1 79 ? -28.091 -29.597 -29.110 1.00 52.72 79 ALA A N 1
ATOM 572 C CA . ALA A 1 79 ? -27.174 -30.454 -29.831 1.00 52.72 79 ALA A CA 1
ATOM 573 C C . ALA A 1 79 ? -25.810 -30.372 -29.137 1.00 52.72 79 ALA A C 1
ATOM 575 O O . ALA A 1 79 ? -25.174 -29.317 -29.101 1.00 52.72 79 ALA A O 1
ATOM 576 N N . ARG A 1 80 ? -25.399 -31.483 -28.516 1.00 52.69 80 ARG A N 1
ATOM 577 C CA . ARG A 1 80 ? -24.086 -31.619 -27.892 1.00 52.69 80 ARG A CA 1
ATOM 578 C C . ARG A 1 80 ? -23.050 -31.374 -28.979 1.00 52.69 80 ARG A C 1
ATOM 580 O O . ARG A 1 80 ? -22.817 -32.250 -29.809 1.00 52.69 80 ARG A O 1
ATOM 587 N N . GLN A 1 81 ? -22.450 -30.186 -28.981 1.00 62.38 81 GLN A N 1
ATOM 588 C CA . GLN A 1 81 ? -21.318 -29.926 -29.851 1.00 62.38 81 GLN A CA 1
ATOM 589 C C . GLN A 1 81 ? -20.231 -30.962 -29.535 1.00 62.38 81 GLN A C 1
ATOM 591 O O . GLN A 1 81 ? -19.945 -31.210 -28.355 1.00 62.38 81 GLN A O 1
ATOM 596 N N . PRO A 1 82 ? -19.662 -31.622 -30.557 1.00 60.34 82 PRO A N 1
ATOM 597 C CA . PRO A 1 82 ? -18.621 -32.608 -30.344 1.00 60.34 82 PRO A CA 1
ATOM 598 C C . PRO A 1 82 ? -17.462 -31.934 -29.609 1.00 60.34 82 PRO A C 1
ATOM 600 O O . PRO A 1 82 ? -16.917 -30.934 -30.071 1.00 60.34 82 PRO A O 1
ATOM 603 N N . LYS A 1 83 ? -17.103 -32.475 -28.438 1.00 56.41 83 LYS A N 1
ATOM 604 C CA . LYS A 1 83 ? -15.915 -32.076 -27.678 1.00 56.41 83 LYS A CA 1
ATOM 605 C C . LYS A 1 83 ? -14.688 -32.360 -28.543 1.00 56.41 83 LYS A C 1
ATOM 607 O O . LYS A 1 83 ? -14.166 -33.475 -28.543 1.00 56.41 83 LYS A O 1
ATOM 612 N N . VAL A 1 84 ? -14.255 -31.365 -29.311 1.00 58.84 84 VAL A N 1
ATOM 613 C CA . VAL A 1 84 ? -13.017 -31.424 -30.083 1.00 58.84 84 VAL A CA 1
ATOM 614 C C . VAL A 1 84 ? -11.884 -31.486 -29.069 1.00 58.84 84 VAL A C 1
ATOM 616 O O . VAL A 1 84 ? -11.626 -30.522 -28.351 1.00 58.84 84 VAL A O 1
ATOM 619 N N . LYS A 1 85 ? -11.246 -32.655 -28.961 1.00 59.09 85 LYS A N 1
ATOM 620 C CA . LYS A 1 85 ? -10.046 -32.847 -28.145 1.00 59.09 85 LYS A CA 1
ATOM 621 C C . LYS A 1 85 ? -9.011 -31.842 -28.643 1.00 59.09 85 LYS A C 1
ATOM 623 O O . LYS A 1 85 ? -8.542 -31.954 -29.775 1.00 59.09 85 LYS A O 1
ATOM 628 N N . SER A 1 86 ? -8.728 -30.824 -27.834 1.00 56.81 86 SER A N 1
ATOM 629 C CA . SER A 1 86 ? -7.768 -29.776 -28.154 1.00 56.81 86 SER A CA 1
ATOM 630 C C . SER A 1 86 ? -6.402 -30.421 -28.353 1.00 56.81 86 SER A C 1
ATOM 632 O O . SER A 1 86 ? -5.732 -30.797 -27.392 1.00 56.81 86 SER A O 1
ATOM 634 N N . SER A 1 87 ? -6.012 -30.593 -29.614 1.00 56.00 87 SER A N 1
ATOM 635 C CA . SER A 1 87 ? -4.646 -30.938 -29.973 1.00 56.00 87 SER A CA 1
ATOM 636 C C . SER A 1 87 ? -3.738 -29.852 -29.402 1.00 56.00 87 SER A C 1
ATOM 638 O O . SER A 1 87 ? -3.826 -28.686 -29.787 1.00 56.00 87 SER A O 1
ATOM 640 N N . TYR A 1 88 ? -2.905 -30.245 -28.441 1.00 57.38 88 TYR A N 1
ATOM 641 C CA . TYR A 1 88 ? -2.012 -29.392 -27.652 1.00 57.38 88 TYR A CA 1
ATOM 642 C C . TYR A 1 88 ? -0.877 -28.766 -28.491 1.00 57.38 88 TYR A C 1
ATOM 644 O O . TYR A 1 88 ? -0.048 -28.023 -27.981 1.00 57.38 88 TYR A O 1
ATOM 652 N N . TYR A 1 89 ? -0.854 -29.035 -29.801 1.00 58.50 89 TYR A N 1
ATOM 653 C CA . TYR A 1 89 ? 0.060 -28.436 -30.765 1.00 58.50 89 TYR A CA 1
ATOM 654 C C . TYR A 1 89 ? -0.728 -27.607 -31.784 1.00 58.50 89 TYR A C 1
ATOM 656 O O . TYR A 1 89 ? -0.988 -28.017 -32.919 1.00 58.50 89 TYR A O 1
ATOM 664 N N . LYS A 1 90 ? -1.126 -26.399 -31.375 1.00 61.19 90 LYS A N 1
ATOM 665 C CA . LYS A 1 90 ? -1.598 -25.373 -32.309 1.00 61.19 90 LYS A CA 1
ATOM 666 C C . LYS A 1 90 ? -0.372 -24.904 -33.099 1.00 61.19 90 LYS A C 1
ATOM 668 O O . LYS A 1 90 ? 0.462 -24.178 -32.570 1.00 61.19 90 LYS A O 1
ATOM 673 N N . ARG A 1 91 ? -0.209 -25.403 -34.331 1.00 56.97 91 ARG A N 1
ATOM 674 C CA . ARG A 1 91 ? 0.966 -25.128 -35.175 1.00 56.97 91 ARG A CA 1
ATOM 675 C C . ARG A 1 91 ? 1.182 -23.606 -35.306 1.00 56.97 91 ARG A C 1
ATOM 677 O O . ARG A 1 91 ? 0.299 -22.934 -35.841 1.00 56.97 91 ARG A O 1
ATOM 684 N N . PRO A 1 92 ? 2.343 -23.063 -34.896 1.00 56.44 92 PRO A N 1
ATOM 685 C CA . PRO A 1 92 ? 2.628 -21.625 -34.955 1.00 56.44 92 PRO A CA 1
ATOM 686 C C . PRO A 1 92 ? 2.768 -21.066 -36.385 1.00 56.44 92 PRO A C 1
ATOM 688 O O . PRO A 1 92 ? 2.896 -19.859 -36.563 1.00 56.44 92 PRO A O 1
ATOM 691 N N . ALA A 1 93 ? 2.679 -21.908 -37.421 1.00 59.88 93 ALA A N 1
ATOM 692 C CA . ALA A 1 93 ? 2.755 -21.489 -38.823 1.00 59.88 93 ALA A CA 1
ATOM 693 C C . ALA A 1 93 ? 1.671 -20.461 -39.214 1.00 59.88 93 ALA A C 1
ATOM 695 O O . ALA A 1 93 ? 1.937 -19.558 -39.999 1.00 59.88 93 ALA A O 1
ATOM 696 N N . ALA A 1 94 ? 0.481 -20.520 -38.600 1.00 59.81 94 ALA A N 1
ATOM 697 C CA . ALA A 1 94 ? -0.595 -19.566 -38.890 1.00 59.81 94 ALA A CA 1
ATOM 698 C C . ALA A 1 94 ? -0.336 -18.139 -38.357 1.00 59.81 94 ALA A C 1
ATOM 700 O O . ALA A 1 94 ? -1.026 -17.208 -38.775 1.00 59.81 94 ALA A O 1
ATOM 701 N N . ALA A 1 95 ? 0.617 -17.964 -37.430 1.00 60.06 95 ALA A N 1
ATOM 702 C CA . ALA A 1 95 ? 1.071 -16.647 -36.979 1.00 60.06 95 ALA A CA 1
ATOM 703 C C . ALA A 1 95 ? 2.136 -16.076 -37.928 1.00 60.06 95 ALA A C 1
ATOM 705 O O . ALA A 1 95 ? 2.100 -14.889 -38.240 1.00 60.06 95 ALA A O 1
ATOM 706 N N . LEU A 1 96 ? 3.011 -16.936 -38.457 1.00 58.62 96 LEU A N 1
ATOM 707 C CA . LEU A 1 96 ? 4.062 -16.557 -39.403 1.00 58.62 96 LEU A CA 1
ATOM 708 C C . LEU A 1 96 ? 3.492 -16.062 -40.744 1.00 58.62 96 LEU A C 1
ATOM 710 O O . LEU A 1 96 ? 3.969 -15.066 -41.275 1.00 58.62 96 LEU A O 1
ATOM 714 N N . GLU A 1 97 ? 2.420 -16.681 -41.249 1.00 64.12 97 GLU A N 1
ATOM 715 C CA . GLU A 1 97 ? 1.782 -16.260 -42.511 1.00 64.12 97 GLU A CA 1
ATOM 716 C C . GLU A 1 97 ? 0.926 -14.988 -42.390 1.00 64.12 97 GLU A C 1
ATOM 718 O O . GLU A 1 97 ? 0.655 -14.328 -43.390 1.00 64.12 97 GLU A O 1
ATOM 723 N N . ARG A 1 98 ? 0.516 -14.600 -41.175 1.00 64.12 98 ARG A N 1
ATOM 724 C CA . ARG A 1 98 ? -0.257 -13.366 -40.934 1.00 64.12 98 ARG A CA 1
ATOM 725 C C . ARG A 1 98 ? 0.605 -12.160 -40.549 1.00 64.12 98 ARG A C 1
ATOM 727 O O . ARG A 1 98 ? 0.058 -11.137 -40.151 1.00 64.12 98 ARG A O 1
ATOM 734 N N . GLY A 1 99 ? 1.933 -12.271 -40.629 1.00 56.19 99 GLY A N 1
ATOM 735 C CA . GLY A 1 99 ? 2.838 -11.222 -40.147 1.00 56.19 99 GLY A CA 1
ATOM 736 C C . GLY A 1 99 ? 2.793 -11.045 -38.625 1.00 56.19 99 GLY A C 1
ATOM 737 O O . GLY A 1 99 ? 3.129 -9.981 -38.111 1.00 56.19 99 GLY A O 1
ATOM 738 N N . GLY A 1 100 ? 2.360 -12.074 -37.892 1.00 55.62 100 GLY A N 1
ATOM 739 C CA . GLY A 1 100 ? 2.411 -12.091 -36.439 1.00 55.62 100 GLY A CA 1
ATOM 740 C C . GLY A 1 100 ? 3.868 -12.116 -36.002 1.00 55.62 100 GLY A C 1
ATOM 741 O O . GLY A 1 100 ? 4.555 -13.118 -36.198 1.00 55.62 100 GLY A O 1
ATOM 742 N N . GLY A 1 101 ? 4.343 -10.999 -35.448 1.00 62.25 101 GLY A N 1
ATOM 743 C CA . GLY A 1 101 ? 5.686 -10.891 -34.889 1.00 62.25 101 GLY A CA 1
ATOM 744 C C . GLY A 1 101 ? 5.984 -12.045 -33.929 1.00 62.25 101 GLY A C 1
ATOM 745 O O . GLY A 1 101 ? 5.086 -12.576 -33.274 1.00 62.25 101 GLY A O 1
ATOM 746 N N . PHE A 1 102 ? 7.251 -12.453 -33.876 1.00 64.38 102 PHE A N 1
ATOM 747 C CA . PHE A 1 102 ? 7.726 -13.517 -32.997 1.00 64.38 102 PHE A CA 1
ATOM 748 C C . PHE A 1 102 ? 7.359 -13.171 -31.543 1.00 64.38 102 PHE A C 1
ATOM 750 O O . PHE A 1 102 ? 7.933 -12.260 -30.951 1.00 64.38 102 PHE A O 1
ATOM 757 N N . TYR A 1 103 ? 6.358 -13.853 -30.987 1.00 66.06 103 TYR A N 1
ATOM 758 C CA . TYR A 1 103 ? 5.936 -13.654 -29.605 1.00 66.06 103 TYR A CA 1
ATOM 759 C C . TYR A 1 103 ? 6.939 -14.357 -28.696 1.00 66.06 103 TYR A C 1
ATOM 761 O O . TYR A 1 103 ? 6.949 -15.586 -28.610 1.00 66.06 103 TYR A O 1
ATOM 769 N N . VAL A 1 104 ? 7.816 -13.584 -28.058 1.00 73.12 104 VAL A N 1
ATOM 770 C CA . VAL A 1 104 ? 8.705 -14.098 -27.017 1.00 73.12 104 VAL A CA 1
ATOM 771 C C . VAL A 1 104 ? 8.022 -13.836 -25.674 1.00 73.12 104 VAL A C 1
ATOM 773 O O . VAL A 1 104 ? 8.060 -12.694 -25.208 1.00 73.12 104 VAL A O 1
ATOM 776 N N . PRO A 1 105 ? 7.392 -14.852 -25.052 1.00 67.69 105 PRO A N 1
ATOM 777 C CA . PRO A 1 105 ? 6.689 -14.667 -23.790 1.00 67.69 105 PRO A CA 1
ATOM 778 C C . PRO A 1 105 ? 7.631 -14.071 -22.741 1.00 67.69 105 PRO A C 1
ATOM 780 O O . PRO A 1 105 ? 8.715 -14.596 -22.487 1.00 67.69 105 PRO A O 1
ATOM 783 N N . GLY A 1 106 ? 7.217 -12.953 -22.144 1.00 71.62 106 GLY A N 1
ATOM 784 C CA . GLY A 1 106 ? 7.985 -12.242 -21.113 1.00 71.62 106 GLY A CA 1
ATOM 785 C C . GLY A 1 106 ? 8.924 -11.146 -21.633 1.00 71.62 106 GLY A C 1
ATOM 786 O O . GLY A 1 106 ? 9.480 -10.396 -20.824 1.00 71.62 106 GLY A O 1
ATOM 787 N N . LEU A 1 107 ? 9.047 -11.004 -22.956 1.00 71.50 107 LEU A N 1
ATOM 788 C CA . LEU A 1 107 ? 9.786 -9.944 -23.652 1.00 71.50 107 LEU A CA 1
ATOM 789 C C . LEU A 1 107 ? 8.825 -9.009 -24.403 1.00 71.50 107 LEU A C 1
ATOM 791 O O . LEU A 1 107 ? 9.113 -8.526 -25.492 1.00 71.50 107 LEU A O 1
ATOM 795 N N . GLU A 1 108 ? 7.666 -8.742 -23.808 1.00 79.81 108 GLU A N 1
ATOM 796 C CA . GLU A 1 108 ? 6.671 -7.805 -24.330 1.00 79.81 108 GLU A CA 1
ATOM 797 C C . GLU A 1 108 ? 6.731 -6.445 -23.621 1.00 79.81 108 GLU A C 1
ATOM 799 O O . GLU A 1 108 ? 7.185 -6.315 -22.479 1.00 79.81 108 GLU A O 1
ATOM 804 N N . GLY A 1 109 ? 6.260 -5.408 -24.317 1.00 84.75 109 GLY A N 1
ATOM 805 C CA . GLY A 1 109 ? 6.041 -4.075 -23.751 1.00 84.75 109 GLY A CA 1
ATOM 806 C C . GLY A 1 109 ? 7.315 -3.372 -23.269 1.00 84.75 109 GLY A C 1
ATOM 807 O O . GLY A 1 109 ? 8.338 -3.337 -23.958 1.00 84.75 109 GLY A O 1
ATOM 808 N N . ASN A 1 110 ? 7.247 -2.789 -22.068 1.00 88.44 110 ASN A N 1
ATOM 809 C CA . ASN A 1 110 ? 8.291 -1.926 -21.500 1.00 88.44 110 ASN A CA 1
ATOM 810 C C . ASN A 1 110 ? 9.642 -2.630 -21.323 1.00 88.44 110 ASN A C 1
ATOM 812 O O . ASN A 1 110 ? 10.684 -1.983 -21.402 1.00 88.44 110 ASN A O 1
ATOM 816 N N . ARG A 1 111 ? 9.644 -3.954 -21.113 1.00 88.62 111 ARG A N 1
ATOM 817 C CA . ARG A 1 111 ? 10.878 -4.738 -20.937 1.00 88.62 111 ARG A CA 1
ATOM 818 C C . ARG A 1 111 ? 11.681 -4.829 -22.231 1.00 88.62 111 ARG A C 1
ATOM 820 O O . ARG A 1 111 ? 12.892 -4.635 -22.200 1.00 88.62 111 ARG A O 1
ATOM 827 N N . LEU A 1 112 ? 11.006 -5.049 -23.360 1.00 90.44 112 LEU A N 1
ATOM 828 C CA . LEU A 1 112 ? 11.640 -5.068 -24.680 1.00 90.44 112 LEU A CA 1
ATOM 829 C C . LEU A 1 112 ? 12.173 -3.691 -25.059 1.00 90.44 112 LEU A C 1
ATOM 831 O O . LEU A 1 112 ? 13.307 -3.585 -25.512 1.00 90.44 112 LEU A O 1
ATOM 835 N N . ARG A 1 113 ? 11.379 -2.635 -24.833 1.00 91.88 113 ARG A N 1
ATOM 836 C CA . ARG A 1 113 ? 11.799 -1.250 -25.100 1.00 91.88 113 ARG A CA 1
ATOM 837 C C . ARG A 1 113 ? 13.035 -0.874 -24.286 1.00 91.88 113 ARG A C 1
ATOM 839 O O . ARG A 1 113 ? 13.970 -0.306 -24.838 1.00 91.88 113 ARG A O 1
ATOM 846 N N . LEU A 1 114 ? 13.066 -1.249 -23.005 1.00 93.56 114 LEU A N 1
ATOM 847 C CA . LEU A 1 114 ? 14.220 -1.027 -22.137 1.00 93.56 114 LEU A CA 1
ATOM 848 C C . LEU A 1 114 ? 15.447 -1.811 -22.616 1.00 93.56 114 LEU A C 1
ATOM 850 O O . LEU A 1 114 ? 16.523 -1.236 -22.734 1.00 93.56 114 LEU A O 1
ATOM 854 N N . ALA A 1 115 ? 15.287 -3.098 -22.937 1.00 93.31 115 ALA A N 1
ATOM 855 C CA . ALA A 1 115 ? 16.378 -3.922 -23.450 1.00 93.31 115 ALA A CA 1
ATOM 856 C C . ALA A 1 115 ? 16.934 -3.366 -24.771 1.00 93.31 115 ALA A C 1
ATOM 858 O O . ALA A 1 115 ? 18.147 -3.239 -24.918 1.00 93.31 115 ALA A O 1
ATOM 859 N N . ALA A 1 116 ? 16.060 -2.966 -25.698 1.00 93.38 116 ALA A N 1
ATOM 860 C CA . ALA A 1 116 ? 16.447 -2.336 -26.955 1.00 93.38 116 ALA A CA 1
ATOM 861 C C . ALA A 1 116 ? 17.195 -1.016 -26.720 1.00 93.38 116 ALA A C 1
ATOM 863 O O . ALA A 1 116 ? 18.253 -0.813 -27.311 1.00 93.38 116 ALA A O 1
ATOM 864 N N . ALA A 1 117 ? 16.705 -0.156 -25.819 1.00 94.75 117 ALA A N 1
ATOM 865 C CA . ALA A 1 117 ? 17.389 1.081 -25.446 1.00 94.75 117 ALA A CA 1
ATOM 866 C C . ALA A 1 117 ? 18.791 0.801 -24.880 1.00 94.75 117 ALA A C 1
ATOM 868 O O . ALA A 1 117 ? 19.760 1.410 -25.323 1.00 94.75 117 ALA A O 1
ATOM 869 N N . CYS A 1 118 ? 18.925 -0.174 -23.974 1.00 96.56 118 CYS A N 1
ATOM 870 C CA . CYS A 1 118 ? 20.215 -0.578 -23.414 1.00 96.56 118 CYS A CA 1
ATOM 871 C C . CYS A 1 118 ? 21.180 -1.113 -24.482 1.00 96.56 118 CYS A C 1
ATOM 873 O O . CYS A 1 118 ? 22.344 -0.714 -24.502 1.00 96.56 118 CYS A O 1
ATOM 875 N N . VAL A 1 119 ? 20.713 -1.986 -25.382 1.00 96.69 119 VAL A N 1
ATOM 876 C CA . VAL A 1 119 ? 21.538 -2.558 -26.459 1.00 96.69 119 VAL A CA 1
ATOM 877 C C . VAL A 1 119 ? 21.976 -1.478 -27.447 1.00 96.69 119 VAL A C 1
ATOM 879 O O . VAL A 1 119 ? 23.150 -1.428 -27.801 1.00 96.69 119 VAL A O 1
ATOM 882 N N . LEU A 1 120 ? 21.074 -0.582 -27.856 1.00 95.88 120 LEU A N 1
ATOM 883 C CA . LEU A 1 120 ? 21.402 0.528 -28.755 1.00 95.88 120 LEU A CA 1
ATOM 884 C C . LEU A 1 120 ? 22.377 1.515 -28.107 1.00 95.88 120 LEU A C 1
ATOM 886 O O . LEU A 1 120 ? 23.346 1.923 -28.742 1.00 95.88 120 LEU A O 1
ATOM 890 N N . SER A 1 121 ? 22.179 1.856 -26.832 1.00 96.50 121 SER A N 1
ATOM 891 C CA . SER A 1 121 ? 23.115 2.699 -26.082 1.00 96.50 121 SER A CA 1
ATOM 892 C C . SER A 1 121 ? 24.497 2.056 -25.963 1.00 96.50 121 SER A C 1
ATOM 894 O O . SER A 1 121 ? 25.502 2.742 -26.142 1.00 96.50 121 SER A O 1
ATOM 896 N N . LEU A 1 122 ? 24.563 0.744 -25.716 1.00 97.81 122 LEU A N 1
ATOM 897 C CA . LEU A 1 122 ? 25.827 0.011 -25.688 1.00 97.81 122 LEU A CA 1
ATOM 898 C C . LEU A 1 122 ? 26.491 -0.018 -27.070 1.00 97.81 122 LEU A C 1
ATOM 900 O O . LEU A 1 122 ? 27.692 0.210 -27.170 1.00 97.81 122 LEU A O 1
ATOM 904 N N . ALA A 1 123 ? 25.722 -0.243 -28.137 1.00 96.81 123 ALA A N 1
ATOM 905 C CA . ALA A 1 123 ? 26.231 -0.221 -29.505 1.00 96.81 123 ALA A CA 1
ATOM 906 C C . ALA A 1 123 ? 26.792 1.159 -29.884 1.00 96.81 123 ALA A C 1
ATOM 908 O O . ALA A 1 123 ? 27.874 1.234 -30.461 1.00 96.81 123 ALA A O 1
ATOM 909 N N . LEU A 1 124 ? 26.115 2.250 -29.505 1.00 95.94 124 LEU A N 1
ATOM 910 C CA . LEU A 1 124 ? 26.614 3.617 -29.696 1.00 95.94 124 LEU A CA 1
ATOM 911 C C . LEU A 1 124 ? 27.910 3.865 -28.918 1.00 95.94 124 LEU A C 1
ATOM 913 O O . LEU A 1 124 ? 28.846 4.454 -29.458 1.00 95.94 124 LEU A O 1
ATOM 917 N N . LEU A 1 125 ? 27.994 3.380 -27.676 1.00 96.81 125 LEU A N 1
ATOM 918 C CA . LEU A 1 125 ? 29.200 3.492 -26.858 1.00 96.81 125 LEU A CA 1
ATOM 919 C C . LEU A 1 125 ? 30.377 2.729 -27.481 1.00 96.81 125 LEU A C 1
ATOM 921 O O . LEU A 1 125 ? 31.473 3.273 -27.601 1.00 96.81 125 LEU A O 1
ATOM 925 N N . LEU A 1 126 ? 30.149 1.490 -27.921 1.00 96.44 126 LEU A N 1
ATOM 926 C CA . LEU A 1 126 ? 31.165 0.682 -28.595 1.00 96.44 126 LEU A CA 1
ATOM 927 C C . LEU A 1 126 ? 31.597 1.316 -29.921 1.00 96.44 126 LEU A C 1
ATOM 929 O O . LEU A 1 126 ? 32.793 1.374 -30.201 1.00 96.44 126 LEU A O 1
ATOM 933 N N . ASN A 1 127 ? 30.654 1.859 -30.697 1.00 94.75 127 ASN A N 1
ATOM 934 C CA . ASN A 1 127 ? 30.953 2.576 -31.936 1.00 94.75 127 ASN A CA 1
ATOM 935 C C . ASN A 1 127 ? 31.851 3.796 -31.683 1.00 94.75 127 ASN A C 1
ATOM 937 O O . ASN A 1 127 ? 32.799 4.034 -32.432 1.00 94.75 127 ASN A O 1
ATOM 941 N N . ARG A 1 128 ? 31.600 4.533 -30.594 1.00 93.31 128 ARG A N 1
ATOM 942 C CA . ARG A 1 128 ? 32.413 5.685 -30.189 1.00 93.31 128 ARG A CA 1
ATOM 943 C C . ARG A 1 128 ? 33.840 5.290 -29.798 1.00 93.31 128 ARG A C 1
ATOM 945 O O . ARG A 1 128 ? 34.765 6.029 -30.111 1.00 93.31 128 ARG A O 1
ATOM 952 N N . ILE A 1 129 ? 34.017 4.150 -29.127 1.00 96.12 129 ILE A N 1
ATOM 953 C CA . ILE A 1 129 ? 35.336 3.648 -28.702 1.00 96.12 129 ILE A CA 1
ATOM 954 C C . ILE A 1 129 ? 36.125 3.078 -29.892 1.00 96.12 129 ILE A C 1
ATOM 956 O O . ILE A 1 129 ? 37.335 3.273 -29.974 1.00 96.12 129 ILE A O 1
ATOM 960 N N . ALA A 1 130 ? 35.457 2.378 -30.811 1.00 94.81 130 ALA A N 1
ATOM 961 C CA . ALA A 1 130 ? 36.103 1.726 -31.949 1.00 94.81 130 ALA A CA 1
ATOM 962 C C . ALA A 1 130 ? 36.477 2.694 -33.087 1.00 94.81 130 ALA A C 1
ATOM 964 O O . ALA A 1 130 ? 37.390 2.409 -33.862 1.00 94.81 130 ALA A O 1
ATOM 965 N N . SER A 1 131 ? 35.784 3.830 -33.207 1.00 92.94 131 SER A N 1
ATOM 966 C CA . SER A 1 131 ? 36.003 4.781 -34.300 1.00 92.94 131 SER A CA 1
ATOM 967 C C . SER A 1 131 ? 37.250 5.641 -34.071 1.00 92.94 131 SER A C 1
ATOM 969 O O . SER A 1 131 ? 37.311 6.437 -33.135 1.00 92.94 131 SER A O 1
ATOM 971 N N . GLN A 1 132 ? 38.239 5.522 -34.960 1.00 88.94 132 GLN A N 1
ATOM 972 C CA . GLN A 1 132 ? 39.435 6.369 -34.968 1.00 88.94 132 GLN A CA 1
ATOM 973 C C . GLN A 1 132 ? 39.221 7.567 -35.905 1.00 88.94 132 GLN A C 1
ATOM 975 O O . GLN A 1 132 ? 39.341 7.449 -37.121 1.00 88.94 132 GLN A O 1
ATOM 980 N N . GLY A 1 133 ? 38.894 8.725 -35.327 1.00 87.94 133 GLY A N 1
ATOM 981 C CA . GLY A 1 133 ? 38.649 9.979 -36.050 1.00 87.94 133 GLY A CA 1
ATOM 982 C C . GLY A 1 133 ? 37.182 10.410 -36.018 1.00 87.94 133 GLY A C 1
ATOM 983 O O . GLY A 1 133 ? 36.280 9.583 -35.966 1.00 87.94 133 GLY A O 1
ATOM 984 N N . VAL A 1 134 ? 36.939 11.725 -36.017 1.00 88.88 134 VAL A N 1
ATOM 985 C CA . VAL A 1 134 ? 35.585 12.298 -35.958 1.00 88.88 134 VAL A CA 1
ATOM 986 C C . VAL A 1 134 ? 35.243 12.892 -37.318 1.00 88.88 134 VAL A C 1
ATOM 988 O O . VAL A 1 134 ? 35.782 13.927 -37.704 1.00 88.88 134 VAL A O 1
ATOM 991 N N . THR A 1 135 ? 34.329 12.249 -38.042 1.00 94.50 135 THR A N 1
ATOM 992 C CA . THR A 1 135 ? 33.715 12.833 -39.243 1.00 94.50 135 THR A CA 1
ATOM 993 C C . THR A 1 135 ? 32.408 13.534 -38.873 1.00 94.50 135 THR A C 1
ATOM 995 O O . THR A 1 135 ? 31.706 13.128 -37.944 1.00 94.50 135 THR A O 1
ATOM 998 N N . SER A 1 136 ? 32.044 14.608 -39.581 1.00 93.31 136 SER A N 1
ATOM 999 C CA . SER A 1 136 ? 30.802 15.346 -39.294 1.00 93.31 136 SER A CA 1
ATOM 1000 C C . SER A 1 136 ? 29.551 14.473 -39.451 1.00 93.31 136 SER A C 1
ATOM 1002 O O . SER A 1 136 ? 28.593 14.635 -38.698 1.00 93.31 136 SER A O 1
ATOM 1004 N N . SER A 1 137 ? 29.562 13.520 -40.387 1.00 92.62 137 SER A N 1
ATOM 1005 C CA . SER A 1 137 ? 28.473 12.555 -40.571 1.00 92.62 137 SER A CA 1
ATOM 1006 C C . SER A 1 137 ? 28.336 11.601 -39.384 1.00 92.62 137 SER A C 1
ATOM 1008 O O . SER A 1 137 ? 27.215 11.335 -38.951 1.00 92.62 137 SER A O 1
ATOM 1010 N N . GLN A 1 138 ? 29.453 11.146 -38.807 1.00 92.81 138 GLN A N 1
ATOM 1011 C CA . GLN A 1 138 ? 29.434 10.333 -37.594 1.00 92.81 138 GLN A CA 1
ATOM 1012 C C . GLN A 1 138 ? 28.800 11.096 -36.430 1.00 92.81 138 GLN A C 1
ATOM 1014 O O . GLN A 1 138 ? 27.920 10.555 -35.766 1.00 92.81 138 GLN A O 1
ATOM 1019 N N . LEU A 1 139 ? 29.168 12.366 -36.230 1.00 93.25 139 LEU A N 1
ATOM 1020 C CA . LEU A 1 139 ? 28.599 13.185 -35.156 1.00 93.25 139 LEU A CA 1
ATOM 1021 C C . LEU A 1 139 ? 27.076 13.318 -35.283 1.00 93.25 139 LEU A C 1
ATOM 1023 O O . LEU A 1 139 ? 26.364 13.141 -34.299 1.00 93.25 139 LEU A O 1
ATOM 1027 N N . VAL A 1 140 ? 26.561 13.573 -36.491 1.00 95.00 140 VAL A N 1
ATOM 1028 C CA . VAL A 1 140 ? 25.108 13.642 -36.722 1.00 95.00 140 VAL A CA 1
ATOM 1029 C C . VAL A 1 140 ? 24.441 12.301 -36.407 1.00 95.00 140 VAL A C 1
ATOM 1031 O O . VAL A 1 140 ? 23.418 12.274 -35.725 1.00 95.00 140 VAL A O 1
ATOM 1034 N N . SER A 1 141 ? 25.029 11.184 -36.849 1.00 94.06 141 SER A N 1
ATOM 1035 C CA . SER A 1 141 ? 24.482 9.851 -36.570 1.00 94.06 141 SER A CA 1
ATOM 1036 C C . SER A 1 141 ? 24.503 9.491 -35.079 1.00 94.06 141 SER A C 1
ATOM 1038 O O . SER A 1 141 ? 23.536 8.921 -34.580 1.00 94.06 141 SER A O 1
ATOM 1040 N N . GLU A 1 142 ? 25.549 9.885 -34.345 1.00 94.50 142 GLU A N 1
ATOM 1041 C CA . GLU A 1 142 ? 25.658 9.679 -32.898 1.00 94.50 142 GLU A CA 1
ATOM 1042 C C . GLU A 1 142 ? 24.608 10.496 -32.145 1.00 94.50 142 GLU A C 1
ATOM 1044 O O . GLU A 1 142 ? 23.952 9.964 -31.253 1.00 94.50 142 GLU A O 1
ATOM 1049 N N . VAL A 1 143 ? 24.397 11.759 -32.530 1.00 96.50 143 VAL A N 1
ATOM 1050 C CA . VAL A 1 143 ? 23.369 12.617 -31.924 1.00 96.50 143 VAL A CA 1
ATOM 1051 C C . VAL A 1 143 ? 21.973 12.051 -32.171 1.00 96.50 143 VAL A C 1
ATOM 1053 O O . VAL A 1 143 ? 21.179 11.965 -31.235 1.00 96.50 143 VAL A O 1
ATOM 1056 N N . LEU A 1 144 ? 21.669 11.625 -33.400 1.00 96.62 144 LEU A N 1
ATOM 1057 C CA . LEU A 1 144 ? 20.375 11.020 -33.724 1.00 96.62 144 LEU A CA 1
ATOM 1058 C C . LEU A 1 144 ? 20.158 9.698 -32.979 1.00 96.62 144 LEU A C 1
ATOM 1060 O O . LEU A 1 144 ? 19.077 9.472 -32.438 1.00 96.62 144 LEU A O 1
ATOM 1064 N N . GLY A 1 145 ? 21.184 8.848 -32.902 1.00 95.88 145 GLY A N 1
ATOM 1065 C CA . GLY A 1 145 ? 21.132 7.604 -32.139 1.00 95.88 145 GLY A CA 1
ATOM 1066 C C . GLY A 1 145 ? 20.934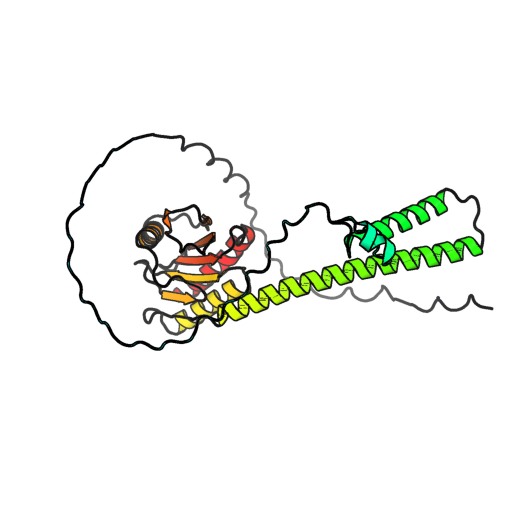 7.849 -30.643 1.00 95.88 145 GLY A C 1
ATOM 1067 O O . GLY A 1 145 ? 20.062 7.240 -30.025 1.00 95.88 145 GLY A O 1
ATOM 1068 N N . ALA A 1 146 ? 21.688 8.785 -30.063 1.00 96.50 146 ALA A N 1
ATOM 1069 C CA . ALA A 1 146 ? 21.566 9.154 -28.657 1.00 96.50 146 ALA A CA 1
ATOM 1070 C C . ALA A 1 146 ? 20.176 9.727 -28.343 1.00 96.50 146 ALA A C 1
ATOM 1072 O O . ALA A 1 146 ? 19.567 9.346 -27.342 1.00 96.50 146 ALA A O 1
ATOM 1073 N N . ALA A 1 147 ? 19.642 10.581 -29.221 1.00 97.25 147 ALA A N 1
ATOM 1074 C CA . ALA A 1 147 ? 18.287 11.108 -29.102 1.00 97.25 147 ALA A CA 1
ATOM 1075 C C . ALA A 1 147 ? 17.233 9.989 -29.165 1.00 97.25 147 ALA A C 1
ATOM 1077 O O . ALA A 1 147 ? 16.318 9.966 -28.343 1.00 97.25 147 ALA A O 1
ATOM 1078 N N . ALA A 1 148 ? 17.381 9.025 -30.079 1.00 95.75 148 ALA A N 1
ATOM 1079 C CA . ALA A 1 148 ? 16.487 7.872 -30.166 1.00 95.75 148 ALA A CA 1
ATOM 1080 C C . ALA A 1 148 ? 16.516 7.017 -28.886 1.00 95.75 148 ALA A C 1
ATOM 1082 O O . ALA A 1 148 ? 15.458 6.664 -28.361 1.00 95.75 148 ALA A O 1
ATOM 1083 N N . CYS A 1 149 ? 17.700 6.740 -28.327 1.00 95.94 149 CYS A N 1
ATOM 1084 C CA . CYS A 1 149 ? 17.819 6.038 -27.046 1.00 95.94 149 CYS A CA 1
ATOM 1085 C C . CYS A 1 149 ? 17.154 6.816 -25.902 1.00 95.94 149 CYS A C 1
ATOM 1087 O O . CYS A 1 149 ? 16.422 6.227 -25.107 1.00 95.94 149 CYS A O 1
ATOM 1089 N N . ALA A 1 150 ? 17.366 8.134 -25.828 1.00 96.75 150 ALA A N 1
ATOM 1090 C CA . ALA A 1 150 ? 16.756 8.979 -24.804 1.00 96.75 150 ALA A CA 1
ATOM 1091 C C . ALA A 1 150 ? 15.221 8.931 -24.865 1.00 96.75 150 ALA A C 1
ATOM 1093 O O . ALA A 1 150 ? 14.570 8.771 -23.832 1.00 96.75 150 ALA A O 1
ATOM 1094 N N . LEU A 1 151 ? 14.641 8.989 -26.068 1.00 96.12 151 LEU A N 1
ATOM 1095 C CA . LEU A 1 151 ? 13.195 8.861 -26.266 1.00 96.12 151 LEU A CA 1
ATOM 1096 C C . LEU A 1 151 ? 12.655 7.510 -25.781 1.00 96.12 151 LEU A C 1
ATOM 1098 O O . LEU A 1 151 ? 11.619 7.478 -25.118 1.00 96.12 151 LEU A O 1
ATOM 1102 N N . LEU A 1 152 ? 13.362 6.406 -26.047 1.00 94.50 152 LEU A N 1
ATOM 1103 C CA . LEU A 1 152 ? 12.959 5.083 -25.558 1.00 94.50 152 LEU A CA 1
ATOM 1104 C C . LEU A 1 152 ? 12.986 5.000 -24.028 1.00 94.50 152 LEU A C 1
ATOM 1106 O O . LEU A 1 152 ? 12.056 4.459 -23.430 1.00 94.50 152 LEU A O 1
ATOM 1110 N N . PHE A 1 153 ? 14.014 5.559 -23.382 1.00 95.88 153 PHE A N 1
ATOM 1111 C CA . PHE A 1 153 ? 14.066 5.610 -21.920 1.00 95.88 153 PHE A CA 1
ATOM 1112 C C . PHE A 1 153 ? 12.910 6.426 -21.348 1.00 95.88 153 PHE A C 1
ATOM 1114 O O . PHE A 1 153 ? 12.232 5.948 -20.440 1.00 95.88 153 PHE A O 1
ATOM 1121 N N . ILE A 1 154 ? 12.649 7.617 -21.896 1.00 96.19 154 ILE A N 1
ATOM 1122 C CA . ILE A 1 154 ? 11.538 8.471 -21.456 1.00 96.19 154 ILE A CA 1
ATOM 1123 C C . ILE A 1 154 ? 10.215 7.709 -21.544 1.00 96.19 154 ILE A C 1
ATOM 1125 O O . ILE A 1 154 ? 9.483 7.682 -20.562 1.00 96.19 154 ILE A O 1
ATOM 1129 N N . GLN A 1 155 ? 9.942 7.029 -22.661 1.00 94.75 155 GLN A N 1
ATOM 1130 C CA . GLN A 1 155 ? 8.728 6.220 -22.814 1.00 94.75 155 GLN A CA 1
ATOM 1131 C C . GLN A 1 155 ? 8.616 5.139 -21.733 1.00 94.75 155 GLN A C 1
ATOM 1133 O O . GLN A 1 155 ? 7.592 5.048 -21.065 1.00 94.75 155 GLN A O 1
ATOM 1138 N N . VAL A 1 156 ? 9.682 4.367 -21.493 1.00 95.00 156 VAL A N 1
ATOM 1139 C CA . VAL A 1 156 ? 9.678 3.313 -20.463 1.00 95.00 156 VAL A CA 1
ATOM 1140 C C . VAL A 1 156 ? 9.426 3.885 -19.066 1.00 95.00 156 VAL A C 1
ATOM 1142 O O . VAL A 1 156 ? 8.669 3.299 -18.290 1.00 95.00 156 VAL A O 1
ATOM 1145 N N . PHE A 1 157 ? 10.048 5.014 -18.722 1.00 93.69 157 PHE A N 1
ATOM 1146 C CA . PHE A 1 157 ? 9.845 5.649 -17.421 1.00 93.69 157 PHE A CA 1
ATOM 1147 C C . PHE A 1 157 ? 8.446 6.251 -17.286 1.00 93.69 157 PHE A C 1
ATOM 1149 O O . PHE A 1 157 ? 7.818 6.076 -16.244 1.00 93.69 157 PHE A O 1
ATOM 1156 N N . SER A 1 158 ? 7.932 6.912 -18.324 1.00 93.88 158 SER A N 1
ATOM 1157 C CA . SER A 1 158 ? 6.570 7.447 -18.345 1.00 93.88 158 SER A CA 1
ATOM 1158 C C . SER A 1 158 ? 5.526 6.347 -18.183 1.00 93.88 158 SER A C 1
ATOM 1160 O O . SER A 1 158 ? 4.628 6.499 -17.358 1.00 93.88 158 SER A O 1
ATOM 1162 N N . ASP A 1 159 ? 5.685 5.226 -18.886 1.00 92.00 159 ASP A N 1
ATOM 1163 C CA . ASP A 1 159 ? 4.765 4.093 -18.791 1.00 92.00 159 ASP A CA 1
ATOM 1164 C C . ASP A 1 159 ? 4.800 3.471 -17.384 1.00 92.00 159 ASP A C 1
ATOM 1166 O O . ASP A 1 159 ? 3.753 3.197 -16.805 1.00 92.00 159 ASP A O 1
ATOM 1170 N N . ARG A 1 160 ? 5.986 3.328 -16.769 1.00 89.88 160 ARG A N 1
ATOM 1171 C CA . ARG A 1 160 ? 6.100 2.856 -15.374 1.00 89.88 160 ARG A CA 1
ATOM 1172 C C . ARG A 1 160 ? 5.470 3.810 -14.363 1.00 89.88 160 ARG A C 1
ATOM 1174 O O . ARG A 1 160 ? 4.877 3.365 -13.384 1.00 89.88 160 ARG A O 1
ATOM 1181 N N . LEU A 1 161 ? 5.614 5.117 -14.569 1.00 91.25 161 LEU A N 1
ATOM 1182 C CA . LEU A 1 161 ? 4.979 6.114 -13.710 1.00 91.25 161 LEU A CA 1
ATOM 1183 C C . LEU A 1 161 ? 3.456 6.093 -13.868 1.00 91.25 161 LEU A C 1
ATOM 1185 O O . LEU A 1 161 ? 2.752 6.261 -12.876 1.00 91.25 161 LEU A O 1
ATOM 1189 N N . ALA A 1 162 ? 2.948 5.887 -15.084 1.00 91.25 162 ALA A N 1
ATOM 1190 C CA . ALA A 1 162 ? 1.521 5.731 -15.339 1.00 91.25 162 ALA A CA 1
ATOM 1191 C C . ALA A 1 162 ? 0.970 4.472 -14.655 1.00 91.25 162 ALA A C 1
ATOM 1193 O O . ALA A 1 162 ? 0.019 4.579 -13.889 1.00 91.25 162 ALA A O 1
ATOM 1194 N N . GLU A 1 163 ? 1.632 3.325 -14.824 1.00 88.50 163 GLU A N 1
ATOM 1195 C CA . GLU A 1 163 ? 1.269 2.065 -14.163 1.00 88.50 163 GLU A CA 1
ATOM 1196 C C . GLU A 1 163 ? 1.263 2.208 -12.630 1.00 88.50 163 GLU A C 1
ATOM 1198 O O . GLU A 1 163 ? 0.297 1.836 -11.968 1.00 88.50 163 GLU A O 1
ATOM 1203 N N . SER A 1 164 ? 2.292 2.840 -12.052 1.00 84.38 164 SER A N 1
ATOM 1204 C CA . SER A 1 164 ? 2.337 3.114 -10.608 1.00 84.38 164 SER A CA 1
ATOM 1205 C C . SER A 1 164 ? 1.168 3.991 -10.157 1.00 84.38 164 SER A C 1
ATOM 1207 O O . SER A 1 164 ? 0.565 3.729 -9.120 1.00 84.38 164 SER A O 1
ATOM 1209 N N . ARG A 1 165 ? 0.817 5.022 -10.938 1.00 87.94 165 ARG A N 1
ATOM 1210 C CA . ARG A 1 165 ? -0.323 5.897 -10.630 1.00 87.94 165 ARG A CA 1
ATOM 1211 C C . ARG A 1 165 ? -1.647 5.155 -10.716 1.00 87.94 165 ARG A C 1
ATOM 1213 O O . ARG A 1 165 ? -2.516 5.430 -9.899 1.00 87.94 165 ARG A O 1
ATOM 1220 N N . GLU A 1 166 ? -1.816 4.252 -11.676 1.00 86.62 166 GLU A N 1
ATOM 1221 C CA . GLU A 1 166 ? -3.023 3.433 -11.799 1.00 86.62 166 GLU A CA 1
ATOM 1222 C C . GLU A 1 166 ? -3.173 2.485 -10.609 1.00 86.62 166 GLU A C 1
ATOM 1224 O O . GLU A 1 166 ? -4.257 2.403 -10.036 1.00 86.62 166 GLU A O 1
ATOM 1229 N N . ILE A 1 167 ? -2.086 1.842 -10.173 1.00 81.75 167 ILE A N 1
ATOM 1230 C CA . ILE A 1 167 ? -2.076 1.005 -8.965 1.00 81.75 167 ILE A CA 1
ATOM 1231 C C . ILE A 1 167 ? -2.435 1.842 -7.731 1.00 81.75 167 ILE A C 1
ATOM 1233 O O . ILE A 1 167 ? -3.296 1.444 -6.944 1.00 81.75 167 ILE A O 1
ATOM 1237 N N . ASP A 1 168 ? -1.842 3.029 -7.582 1.00 79.06 168 ASP A N 1
ATOM 1238 C CA . ASP A 1 168 ? -2.140 3.937 -6.472 1.00 79.06 168 ASP A CA 1
ATOM 1239 C C . ASP A 1 168 ? -3.590 4.442 -6.515 1.00 79.06 168 ASP A C 1
ATOM 1241 O O . ASP A 1 168 ? -4.254 4.528 -5.482 1.00 79.06 168 ASP A O 1
ATOM 1245 N N . GLN A 1 169 ? -4.108 4.777 -7.699 1.00 78.44 169 GLN A N 1
ATOM 1246 C CA . GLN A 1 169 ? -5.493 5.210 -7.890 1.00 78.44 169 GLN A CA 1
ATOM 1247 C C . GLN A 1 169 ? -6.478 4.081 -7.613 1.00 78.44 169 GLN A C 1
ATOM 1249 O O . GLN A 1 169 ? -7.466 4.315 -6.925 1.00 78.44 169 GLN A O 1
ATOM 1254 N N . ALA A 1 170 ? -6.204 2.865 -8.083 1.00 78.38 170 ALA A N 1
ATOM 1255 C CA . ALA A 1 170 ? -7.003 1.686 -7.780 1.00 78.38 170 ALA A CA 1
ATOM 1256 C C . ALA A 1 170 ? -6.981 1.385 -6.275 1.00 78.38 170 ALA A C 1
ATOM 1258 O O . ALA A 1 170 ? -8.028 1.118 -5.688 1.00 78.38 170 ALA A O 1
ATOM 1259 N N . GLY A 1 171 ? -5.819 1.517 -5.629 1.00 76.56 171 GLY A N 1
ATOM 1260 C CA . GLY A 1 171 ? -5.674 1.400 -4.180 1.00 76.56 171 GLY A CA 1
ATOM 1261 C C . GLY A 1 171 ? -6.497 2.444 -3.424 1.00 76.56 171 GLY A C 1
ATOM 1262 O O . GLY A 1 171 ? -7.227 2.099 -2.498 1.00 76.56 171 GLY A O 1
ATOM 1263 N N . ARG A 1 172 ? -6.457 3.711 -3.856 1.00 75.12 172 ARG A N 1
ATOM 1264 C CA . ARG A 1 172 ? -7.275 4.792 -3.281 1.00 75.12 172 ARG A CA 1
ATOM 1265 C C . ARG A 1 172 ? -8.762 4.582 -3.528 1.00 75.12 172 ARG A C 1
ATOM 1267 O O . ARG A 1 172 ? -9.538 4.763 -2.602 1.00 75.12 172 ARG A O 1
ATOM 1274 N N . ALA A 1 173 ? -9.159 4.183 -4.733 1.00 73.44 173 ALA A N 1
ATOM 1275 C CA . ALA A 1 173 ? -10.548 3.898 -5.075 1.00 73.44 173 ALA A CA 1
ATOM 1276 C C . ALA A 1 173 ? -11.089 2.745 -4.218 1.00 73.44 173 ALA A C 1
ATOM 1278 O O . ALA A 1 173 ? -12.165 2.861 -3.631 1.00 73.44 173 ALA A O 1
ATOM 1279 N N . ALA A 1 174 ? -10.303 1.676 -4.059 1.00 74.81 174 ALA A N 1
ATOM 1280 C CA . ALA A 1 174 ? -10.616 0.573 -3.161 1.00 74.81 174 ALA A CA 1
ATOM 1281 C C . ALA A 1 174 ? -10.704 1.039 -1.700 1.00 74.81 174 ALA A C 1
ATOM 1283 O O . ALA A 1 174 ? -11.658 0.688 -1.013 1.00 74.81 174 ALA A O 1
ATOM 1284 N N . ALA A 1 175 ? -9.777 1.880 -1.231 1.00 68.19 175 ALA A N 1
ATOM 1285 C CA . ALA A 1 175 ? -9.836 2.469 0.107 1.00 68.19 175 ALA A CA 1
ATOM 1286 C C . ALA A 1 175 ? -11.087 3.346 0.297 1.00 68.19 175 ALA A C 1
ATOM 1288 O O . ALA A 1 175 ? -11.761 3.247 1.317 1.00 68.19 175 ALA A O 1
ATOM 1289 N N . THR A 1 176 ? -11.468 4.156 -0.694 1.00 71.38 176 THR A N 1
ATOM 1290 C CA . THR A 1 176 ? -12.693 4.969 -0.631 1.00 71.38 176 THR A CA 1
ATOM 1291 C C . THR A 1 176 ? -13.961 4.127 -0.666 1.00 71.38 176 THR A C 1
ATOM 1293 O O . THR A 1 176 ? -14.903 4.436 0.057 1.00 71.38 176 THR A O 1
ATOM 1296 N N . ALA A 1 177 ? -13.977 3.039 -1.440 1.00 71.31 177 ALA A N 1
ATOM 1297 C CA . ALA A 1 177 ? -15.080 2.085 -1.436 1.00 71.31 177 ALA A CA 1
ATOM 1298 C C . ALA A 1 177 ? -15.208 1.398 -0.066 1.00 71.31 177 ALA A C 1
ATOM 1300 O O . ALA A 1 177 ? -16.319 1.230 0.423 1.00 71.31 177 ALA A O 1
ATOM 1301 N N . ARG A 1 178 ? -14.079 1.096 0.594 1.00 65.00 178 ARG A N 1
ATOM 1302 C CA . ARG A 1 178 ? -14.050 0.571 1.971 1.00 65.00 178 ARG A CA 1
ATOM 1303 C C . ARG A 1 178 ? -14.550 1.580 3.004 1.00 65.00 178 ARG A C 1
ATOM 1305 O O . ARG A 1 178 ? -15.197 1.197 3.965 1.00 65.00 178 ARG A O 1
ATOM 1312 N N . LEU A 1 179 ? -14.289 2.874 2.821 1.00 62.19 179 LEU A N 1
ATOM 1313 C CA . LEU A 1 179 ? -14.792 3.912 3.734 1.00 62.19 179 LEU A CA 1
ATOM 1314 C C . LEU A 1 179 ? -16.305 4.124 3.635 1.00 62.19 179 LEU A C 1
ATOM 1316 O O . LEU A 1 179 ? -16.918 4.568 4.601 1.00 62.19 179 LEU A O 1
ATOM 1320 N N . GLN A 1 180 ? -16.914 3.820 2.486 1.00 63.50 180 GLN A N 1
ATOM 1321 C CA . GLN A 1 180 ? -18.374 3.821 2.357 1.00 63.50 180 GLN A CA 1
ATOM 1322 C C . GLN A 1 180 ? -19.026 2.630 3.081 1.00 63.50 180 GLN A C 1
ATOM 1324 O O . GLN A 1 180 ? -20.251 2.580 3.200 1.00 63.50 180 GLN A O 1
ATOM 1329 N N . GLU A 1 181 ? -18.239 1.681 3.594 1.00 65.31 181 GLU A N 1
ATOM 1330 C CA . GLU A 1 181 ? -18.751 0.524 4.317 1.00 65.31 181 GLU A CA 1
ATOM 1331 C C . GLU A 1 181 ? -18.930 0.850 5.805 1.00 65.31 181 GLU A C 1
ATOM 1333 O O . GLU A 1 181 ? -17.976 1.069 6.548 1.00 65.31 181 GLU A O 1
ATOM 1338 N N . LYS A 1 182 ? -20.213 0.900 6.191 1.00 81.38 182 LYS A N 1
ATOM 1339 C CA . LYS A 1 182 ? -20.789 0.830 7.545 1.00 81.38 182 LYS A CA 1
ATOM 1340 C C . LYS A 1 182 ? -19.852 1.272 8.675 1.00 81.38 182 LYS A C 1
ATOM 1342 O O . LYS A 1 182 ? -19.118 0.460 9.220 1.00 81.38 182 LYS A O 1
ATOM 1347 N N . SER A 1 183 ? -19.963 2.522 9.112 1.00 90.19 183 SER A N 1
ATOM 1348 C CA . SER A 1 183 ? -19.444 2.909 10.427 1.00 90.19 183 SER A CA 1
ATOM 1349 C C . SER A 1 183 ? -20.496 2.599 11.492 1.00 90.19 183 SER A C 1
ATOM 1351 O O . SER A 1 183 ? -21.616 3.101 11.411 1.00 90.19 183 SER A O 1
ATOM 1353 N N . GLU A 1 184 ? -20.154 1.761 12.466 1.00 93.31 184 GLU A N 1
ATOM 1354 C CA . GLU A 1 184 ? -20.975 1.498 13.651 1.00 93.31 184 GLU A CA 1
ATOM 1355 C C . GLU A 1 184 ? -20.241 2.051 14.874 1.00 93.31 184 GLU A C 1
ATOM 1357 O O . GLU A 1 184 ? -19.165 1.570 15.238 1.00 93.31 184 GLU A O 1
ATOM 1362 N N . VAL A 1 185 ? -20.827 3.067 15.506 1.00 94.56 185 VAL A N 1
ATOM 1363 C CA . VAL A 1 185 ? -20.321 3.672 16.742 1.00 94.56 185 VAL A CA 1
ATOM 1364 C C . VAL A 1 185 ? -21.199 3.207 17.898 1.00 94.56 185 VAL A C 1
ATOM 1366 O O . VAL A 1 185 ? -22.427 3.272 17.826 1.00 94.56 185 VAL A O 1
ATOM 1369 N N . SER A 1 186 ? -20.576 2.726 18.968 1.00 94.50 186 SER A N 1
ATOM 1370 C CA . SER A 1 186 ? -21.275 2.329 20.185 1.00 94.50 186 SER A CA 1
ATOM 1371 C C . SER A 1 186 ? -21.765 3.554 20.962 1.00 94.50 186 SER A C 1
ATOM 1373 O O . SER A 1 186 ? -21.004 4.511 21.109 1.00 94.50 186 SER A O 1
ATOM 1375 N N . PRO A 1 187 ? -22.970 3.514 21.561 1.00 95.00 187 PRO A N 1
ATOM 1376 C CA . PRO A 1 187 ? -23.467 4.590 22.424 1.00 95.00 187 PRO A CA 1
ATOM 1377 C C . PRO A 1 187 ? -22.670 4.743 23.732 1.00 95.00 187 PRO A C 1
ATOM 1379 O O . PRO A 1 187 ? -22.941 5.648 24.512 1.00 95.00 187 PRO A O 1
ATOM 1382 N N . LEU A 1 188 ? -21.723 3.837 24.004 1.00 93.50 188 LEU A N 1
ATOM 1383 C CA . LEU A 1 188 ? -20.828 3.915 25.158 1.00 93.50 188 LEU A CA 1
ATOM 1384 C C . LEU A 1 188 ? -19.713 4.955 24.984 1.00 93.50 188 LEU A C 1
ATOM 1386 O O . LEU A 1 188 ? -19.091 5.329 25.975 1.00 93.50 188 LEU A O 1
ATOM 1390 N N . LEU A 1 189 ? -19.439 5.386 23.750 1.00 93.44 189 LEU A N 1
ATOM 1391 C CA . LEU A 1 189 ? -18.521 6.488 23.482 1.00 93.44 189 LEU A CA 1
ATOM 1392 C C . LEU A 1 189 ? -19.270 7.812 23.618 1.00 93.44 189 LEU A C 1
ATOM 1394 O O . LEU A 1 189 ? -20.384 7.957 23.111 1.00 93.44 189 LEU A O 1
ATOM 1398 N N . SER A 1 190 ? -18.645 8.792 24.271 1.00 92.88 190 SER A N 1
ATOM 1399 C CA . SER A 1 190 ? -19.130 10.171 24.193 1.00 92.88 190 SER A CA 1
ATOM 1400 C C . SER A 1 190 ? -19.052 10.683 22.750 1.00 92.88 190 SER A C 1
ATOM 1402 O O . SER A 1 190 ? -18.282 10.170 21.939 1.00 92.88 190 SER A O 1
ATOM 1404 N N . GLU A 1 191 ? -19.834 11.710 22.416 1.00 93.06 191 GLU A N 1
ATOM 1405 C CA . GLU A 1 191 ? -19.881 12.262 21.054 1.00 93.06 191 GLU A CA 1
ATOM 1406 C C . GLU A 1 191 ? -18.501 12.734 20.560 1.00 93.06 191 GLU A C 1
ATOM 1408 O O . GLU A 1 191 ? -18.103 12.406 19.444 1.00 93.06 191 GLU A O 1
ATOM 1413 N N . ALA A 1 192 ? -17.725 13.402 21.421 1.00 92.31 192 ALA A N 1
ATOM 1414 C CA . ALA A 1 192 ? -16.365 13.837 21.097 1.00 92.31 192 ALA A CA 1
ATOM 1415 C C . ALA A 1 192 ? -15.422 12.649 20.827 1.00 92.31 192 ALA A C 1
ATOM 1417 O O . ALA A 1 192 ? -14.684 12.642 19.843 1.00 92.31 192 ALA A O 1
ATOM 1418 N N . GLN A 1 193 ? -15.493 11.604 21.657 1.00 92.31 193 GLN A N 1
ATOM 1419 C CA . GLN A 1 193 ? -14.699 10.385 21.471 1.00 92.31 193 GLN A CA 1
ATOM 1420 C C . GLN A 1 193 ? -15.094 9.636 20.203 1.00 92.31 193 GLN A C 1
ATOM 1422 O O . GLN A 1 193 ? -14.236 9.110 19.501 1.00 92.31 193 GLN A O 1
ATOM 1427 N N . ALA A 1 194 ? -16.390 9.580 19.902 1.00 93.94 194 ALA A N 1
ATOM 1428 C CA . ALA A 1 194 ? -16.908 8.974 18.689 1.00 93.94 194 ALA A CA 1
ATOM 142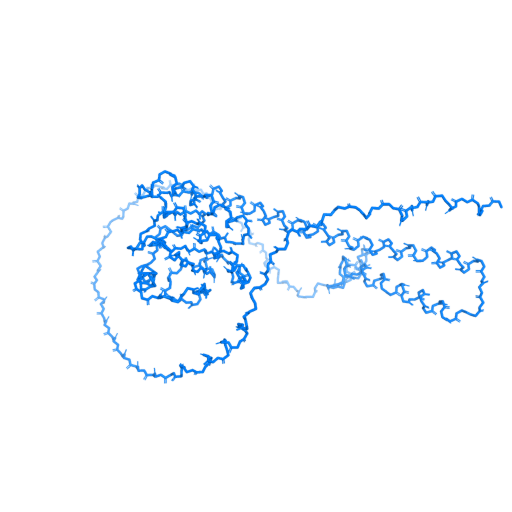9 C C . ALA A 1 194 ? -16.376 9.676 17.433 1.00 93.94 194 ALA A C 1
ATOM 1431 O O . ALA A 1 194 ? -15.980 8.996 16.482 1.00 93.94 194 ALA A O 1
ATOM 1432 N N . GLU A 1 195 ? -16.339 11.010 17.427 1.00 94.19 195 GLU A N 1
ATOM 1433 C CA . GLU A 1 195 ? -15.798 11.801 16.320 1.00 94.19 195 GLU A CA 1
ATOM 1434 C C . GLU A 1 195 ? -14.299 11.535 16.126 1.00 94.19 195 GLU A C 1
ATOM 1436 O O . GLU A 1 195 ? -13.880 11.149 15.030 1.00 94.19 195 GLU A O 1
ATOM 1441 N N . ASP A 1 196 ? -13.506 11.636 17.197 1.00 93.69 196 ASP A N 1
ATOM 1442 C CA . ASP A 1 196 ? -12.057 11.418 17.156 1.00 93.69 196 ASP A CA 1
ATOM 1443 C C . ASP A 1 196 ? -11.713 9.973 16.749 1.00 93.69 196 ASP A C 1
ATOM 1445 O O . ASP A 1 196 ? -10.873 9.735 15.874 1.00 93.69 196 ASP A O 1
ATOM 1449 N N . ALA A 1 197 ? -12.419 8.990 17.311 1.00 93.81 197 ALA A N 1
ATOM 1450 C CA . ALA A 1 197 ? -12.271 7.581 16.971 1.00 93.81 197 ALA A CA 1
ATOM 1451 C C . ALA A 1 197 ? -12.609 7.306 15.498 1.00 93.81 197 ALA A C 1
ATOM 1453 O O . ALA A 1 197 ? -11.871 6.596 14.807 1.00 93.81 197 ALA A O 1
ATOM 1454 N N . THR A 1 198 ? -13.693 7.900 14.992 1.00 94.25 198 THR A N 1
ATOM 1455 C CA . THR A 1 198 ? -14.099 7.772 13.586 1.00 94.25 198 THR A CA 1
ATOM 1456 C C . THR A 1 198 ? -13.074 8.424 12.660 1.00 94.25 198 THR A C 1
ATOM 1458 O O . THR A 1 198 ? -12.714 7.843 11.632 1.00 94.25 198 THR A O 1
ATOM 1461 N N . PHE A 1 199 ? -12.549 9.595 13.030 1.00 93.81 199 PHE A N 1
ATOM 1462 C CA . PHE A 1 199 ? -11.496 10.279 12.285 1.00 93.81 199 PHE A CA 1
ATOM 1463 C C . PHE A 1 199 ? -10.219 9.436 12.198 1.00 93.81 199 PHE A C 1
ATOM 1465 O O . PHE A 1 199 ? -9.662 9.261 11.106 1.00 93.81 199 PHE A O 1
ATOM 1472 N N . VAL A 1 200 ? -9.766 8.870 13.320 1.00 94.62 200 VAL A N 1
ATOM 1473 C CA . VAL A 1 200 ? -8.575 8.016 13.353 1.00 94.62 200 VAL A CA 1
ATOM 1474 C C . VAL A 1 200 ? -8.798 6.747 12.540 1.00 94.62 200 VAL A C 1
ATOM 1476 O O . VAL A 1 200 ? -7.975 6.442 11.679 1.00 94.62 200 VAL A O 1
ATOM 1479 N N . ALA A 1 201 ? -9.926 6.056 12.712 1.00 94.19 201 ALA A N 1
ATOM 1480 C CA . ALA A 1 201 ? -10.244 4.860 11.934 1.00 94.19 201 ALA A CA 1
ATOM 1481 C C . ALA A 1 201 ? -10.272 5.141 10.422 1.00 94.19 201 ALA A C 1
ATOM 1483 O O . ALA A 1 201 ? -9.643 4.421 9.643 1.00 94.19 201 ALA A O 1
ATOM 1484 N N . ALA A 1 202 ? -10.916 6.233 10.000 1.00 92.44 202 ALA A N 1
ATOM 1485 C CA . ALA A 1 202 ? -10.932 6.649 8.602 1.00 92.44 202 ALA A CA 1
ATOM 1486 C C . ALA A 1 202 ? -9.524 6.985 8.084 1.00 92.44 202 ALA A C 1
ATOM 1488 O O . ALA A 1 202 ? -9.194 6.687 6.937 1.00 92.44 202 ALA A O 1
ATOM 1489 N N . THR A 1 203 ? -8.677 7.588 8.918 1.00 93.00 203 THR A N 1
ATOM 1490 C CA . THR A 1 203 ? -7.288 7.910 8.571 1.00 93.00 203 THR A CA 1
ATOM 1491 C C . THR A 1 203 ? -6.447 6.646 8.407 1.00 93.00 203 THR A C 1
ATOM 1493 O O . THR A 1 203 ? -5.746 6.507 7.405 1.00 93.00 203 THR A O 1
ATOM 1496 N N . VAL A 1 204 ? -6.570 5.683 9.323 1.00 93.44 204 VAL A N 1
ATOM 1497 C CA . VAL A 1 204 ? -5.906 4.375 9.231 1.00 93.44 204 VAL A CA 1
ATOM 1498 C C . VAL A 1 204 ? -6.304 3.663 7.936 1.00 93.44 204 VAL A C 1
ATOM 1500 O O . VAL A 1 204 ? -5.427 3.242 7.182 1.00 93.44 204 VAL A O 1
ATOM 1503 N N . LEU A 1 205 ? -7.601 3.601 7.619 1.00 91.62 205 LEU A N 1
ATOM 1504 C CA . LEU A 1 205 ? -8.107 2.978 6.388 1.00 91.62 205 LEU A CA 1
ATOM 1505 C C . LEU A 1 205 ? -7.648 3.693 5.103 1.00 91.62 205 LEU A C 1
ATOM 1507 O O . LEU A 1 205 ? -7.552 3.059 4.056 1.00 91.62 205 LEU A O 1
ATOM 1511 N N . LYS A 1 206 ? -7.346 4.998 5.156 1.00 89.00 206 LYS A N 1
ATOM 1512 C CA . LYS A 1 206 ? -6.795 5.758 4.013 1.00 89.00 206 LYS A CA 1
ATOM 1513 C C . LYS A 1 206 ? -5.298 5.552 3.823 1.00 89.00 206 LYS A C 1
ATOM 1515 O O . LYS A 1 206 ? -4.820 5.567 2.692 1.00 89.00 206 LYS A O 1
ATOM 1520 N N . LEU A 1 207 ? -4.554 5.449 4.921 1.00 89.69 207 LEU A N 1
ATOM 1521 C CA . LEU A 1 207 ? -3.090 5.419 4.908 1.00 89.69 207 LEU A CA 1
ATOM 1522 C C . LEU A 1 207 ? -2.513 4.004 4.826 1.00 89.69 207 LEU A C 1
ATOM 1524 O O . LEU A 1 207 ? -1.314 3.846 4.594 1.00 89.69 207 LEU A O 1
ATOM 1528 N N . THR A 1 208 ? -3.337 2.980 5.034 1.00 91.25 208 THR A N 1
ATOM 1529 C CA . THR A 1 208 ? -2.905 1.583 5.083 1.00 91.25 208 THR A CA 1
ATOM 1530 C C . THR A 1 208 ? -3.771 0.712 4.178 1.00 91.25 208 THR A C 1
ATOM 1532 O O . THR A 1 208 ? -4.903 1.075 3.863 1.00 91.25 208 THR A O 1
ATOM 1535 N N . PRO A 1 209 ? -3.289 -0.475 3.774 1.00 90.06 209 PRO A N 1
ATOM 1536 C CA . PRO A 1 209 ? -4.104 -1.450 3.054 1.00 90.06 209 PRO A CA 1
ATOM 1537 C C . PRO A 1 209 ? -5.125 -2.179 3.953 1.00 90.06 209 PRO A C 1
ATOM 1539 O O . PRO A 1 209 ? -5.658 -3.217 3.542 1.00 90.06 209 PRO A O 1
ATOM 1542 N N . ALA A 1 210 ? -5.407 -1.675 5.161 1.00 92.62 210 ALA A N 1
ATOM 1543 C CA . ALA A 1 210 ? -6.401 -2.235 6.069 1.00 92.62 210 ALA A CA 1
ATOM 1544 C C . ALA A 1 210 ? -7.792 -2.315 5.415 1.00 92.62 210 ALA A C 1
ATOM 1546 O O . ALA A 1 210 ? -8.189 -1.467 4.609 1.00 92.62 210 ALA A O 1
ATOM 1547 N N . SER A 1 211 ? -8.519 -3.380 5.731 1.00 90.62 211 SER A N 1
ATOM 1548 C CA . SER A 1 211 ? -9.910 -3.590 5.336 1.00 90.62 211 SER A CA 1
ATOM 1549 C C . SER A 1 211 ? -10.881 -3.157 6.429 1.00 90.62 211 SER A C 1
ATOM 1551 O O . SER A 1 211 ? -11.980 -2.717 6.099 1.00 90.62 211 SER A O 1
ATOM 1553 N N . PHE A 1 212 ? -10.482 -3.225 7.702 1.00 92.94 212 PHE A N 1
ATOM 1554 C CA . PHE A 1 212 ? -11.284 -2.732 8.818 1.00 92.94 212 PHE A CA 1
ATOM 1555 C C . PHE A 1 212 ? -10.436 -2.175 9.959 1.00 92.94 212 PHE A C 1
ATOM 1557 O O . PHE A 1 212 ? -9.273 -2.543 10.143 1.00 92.94 212 PHE A O 1
ATOM 1564 N N . VAL A 1 213 ? -11.074 -1.322 10.757 1.00 94.38 213 VAL A N 1
ATOM 1565 C CA . VAL A 1 213 ? -10.585 -0.859 12.056 1.00 94.38 213 VAL A CA 1
ATOM 1566 C C . VAL A 1 213 ? -11.681 -1.097 13.086 1.00 94.38 213 VAL A C 1
ATOM 1568 O O . VAL A 1 213 ? -12.849 -0.786 12.846 1.00 94.38 213 VAL A O 1
ATOM 1571 N N . MET A 1 214 ? -11.312 -1.664 14.230 1.00 94.31 214 MET A N 1
ATOM 1572 C CA . MET A 1 214 ? -12.223 -1.917 15.337 1.00 94.31 214 MET A CA 1
ATOM 1573 C C . MET A 1 214 ? -11.601 -1.440 16.644 1.00 94.31 214 MET A C 1
ATOM 1575 O O . MET A 1 214 ? -10.475 -1.812 16.960 1.00 94.31 214 MET A O 1
ATOM 1579 N N . LEU A 1 215 ? -12.337 -0.642 17.412 1.00 94.44 215 LEU A N 1
ATOM 1580 C CA . LEU A 1 215 ? -11.963 -0.301 18.783 1.00 94.44 215 LEU A CA 1
ATOM 1581 C C . LEU A 1 215 ? -12.741 -1.196 19.734 1.00 94.44 215 LEU A C 1
ATOM 1583 O O . LEU A 1 215 ? -13.964 -1.293 19.635 1.00 94.44 215 LEU A O 1
ATOM 1587 N N . LEU A 1 216 ? -12.030 -1.848 20.644 1.00 93.31 216 LEU A N 1
ATOM 1588 C CA . LEU A 1 216 ? -12.587 -2.756 21.637 1.00 93.31 216 LEU A CA 1
ATOM 1589 C C . LEU A 1 216 ? -12.400 -2.184 23.034 1.00 93.31 216 LEU A C 1
ATOM 1591 O O . LEU A 1 216 ? -11.298 -1.773 23.377 1.00 93.31 216 LEU A O 1
ATOM 1595 N N . GLY A 1 217 ? -13.463 -2.181 23.835 1.00 92.12 217 GLY A N 1
ATOM 1596 C CA . GLY A 1 217 ? -13.418 -1.765 25.235 1.00 92.12 217 GLY A CA 1
ATOM 1597 C C . GLY A 1 217 ? -12.810 -2.816 26.169 1.00 92.12 217 GLY A C 1
ATOM 1598 O O . GLY A 1 217 ? -12.435 -3.902 25.735 1.00 92.12 217 GLY A O 1
ATOM 1599 N N . GLU A 1 218 ? -12.787 -2.524 27.473 1.00 88.06 218 GLU A N 1
ATOM 1600 C CA . GLU A 1 218 ? -12.187 -3.380 28.515 1.00 88.06 218 GLU A CA 1
ATOM 1601 C C . GLU A 1 218 ? -12.804 -4.792 28.576 1.00 88.06 218 GLU A C 1
ATOM 1603 O O . GLU A 1 218 ? -12.116 -5.791 28.771 1.00 88.06 218 GLU A O 1
ATOM 1608 N N . SER A 1 219 ? -14.111 -4.892 28.340 1.00 87.56 219 SER A N 1
ATOM 1609 C CA . SER A 1 219 ? -14.856 -6.154 28.239 1.00 87.56 219 SER A CA 1
ATOM 1610 C C . SER A 1 219 ? -14.793 -6.788 26.840 1.00 87.56 219 SER A C 1
ATOM 1612 O O . SER A 1 219 ? -15.591 -7.671 26.528 1.00 87.56 219 SER A O 1
ATOM 1614 N N . ALA A 1 220 ? -13.890 -6.310 25.976 1.00 88.00 220 ALA A N 1
ATOM 1615 C CA . ALA A 1 220 ? -13.765 -6.680 24.566 1.00 88.00 220 ALA A CA 1
ATOM 1616 C C . ALA A 1 220 ? -15.051 -6.465 23.732 1.00 88.00 220 ALA A C 1
ATOM 1618 O O . ALA A 1 220 ? -15.226 -7.047 22.660 1.00 88.00 220 ALA A O 1
ATOM 1619 N N . GLN A 1 221 ? -15.943 -5.584 24.197 1.00 90.81 221 GLN A N 1
ATOM 1620 C CA . GLN A 1 221 ? -17.101 -5.120 23.433 1.00 90.81 221 GLN A CA 1
ATOM 1621 C C . GLN A 1 221 ? -16.681 -4.087 22.372 1.00 90.81 221 GLN A C 1
ATOM 1623 O O . GLN A 1 221 ? -15.837 -3.234 22.658 1.00 90.81 221 GLN A O 1
ATOM 1628 N N . PRO A 1 222 ? -17.257 -4.120 21.161 1.00 92.44 222 PRO A N 1
ATOM 1629 C CA . PRO A 1 222 ? -16.934 -3.154 20.120 1.00 92.44 222 PRO A CA 1
ATOM 1630 C C . PRO A 1 222 ? -17.454 -1.759 20.484 1.00 92.44 222 PRO A C 1
ATOM 1632 O O . PRO A 1 222 ? -18.647 -1.566 20.709 1.00 92.44 222 PRO A O 1
ATOM 1635 N N . LEU A 1 223 ? -16.542 -0.792 20.532 1.00 94.44 223 LEU A N 1
ATOM 1636 C CA . LEU A 1 223 ? -16.829 0.631 20.712 1.00 94.44 223 LEU A CA 1
ATOM 1637 C C . LEU A 1 223 ? -16.954 1.352 19.368 1.00 94.44 223 LEU A C 1
ATOM 1639 O O . LEU A 1 223 ? -17.815 2.209 19.207 1.00 94.44 223 LEU A O 1
ATOM 1643 N N . LEU A 1 224 ? -16.135 0.961 18.392 1.00 95.00 224 LEU A N 1
ATOM 1644 C CA . LEU A 1 224 ? -16.193 1.450 17.017 1.00 95.00 224 LEU A CA 1
ATOM 1645 C C . LEU A 1 224 ? -15.928 0.296 16.060 1.00 95.00 224 LEU A C 1
ATOM 1647 O O . LEU A 1 224 ? -15.039 -0.523 16.307 1.00 95.00 224 LEU A O 1
ATOM 1651 N N . ARG A 1 225 ? -16.646 0.273 14.941 1.00 93.62 225 ARG A N 1
ATOM 1652 C CA . ARG A 1 225 ? -16.367 -0.597 13.801 1.00 93.62 225 ARG A CA 1
ATOM 1653 C C . ARG A 1 225 ? -16.418 0.225 12.521 1.00 93.62 225 ARG A C 1
ATOM 1655 O O . ARG A 1 225 ? -17.414 0.888 12.257 1.00 93.62 225 ARG A O 1
ATOM 1662 N N . CYS A 1 226 ? -15.354 0.177 11.731 1.00 92.94 226 CYS A N 1
ATOM 1663 C CA . CYS A 1 226 ? -15.254 0.912 10.474 1.00 92.94 226 CYS A CA 1
ATOM 1664 C C . CYS A 1 226 ? -14.666 0.005 9.381 1.00 92.94 226 CYS A C 1
ATOM 1666 O O . CYS A 1 226 ? -13.683 -0.697 9.632 1.00 92.94 226 CYS A O 1
ATOM 1668 N N . GLY A 1 227 ? -15.254 0.009 8.179 1.00 91.00 227 GLY A N 1
ATOM 1669 C CA . GLY A 1 227 ? -14.829 -0.819 7.042 1.00 91.00 227 GLY A CA 1
ATOM 1670 C C . GLY A 1 227 ? -15.466 -2.217 7.008 1.00 91.00 227 GLY A C 1
ATOM 1671 O O . GLY A 1 227 ? -16.596 -2.415 7.452 1.00 91.00 227 GLY A O 1
ATOM 1672 N N . ARG A 1 228 ? -14.744 -3.215 6.479 1.00 86.81 228 ARG A N 1
ATOM 1673 C CA . ARG A 1 228 ? -15.197 -4.618 6.340 1.00 86.81 228 ARG A CA 1
ATOM 1674 C C . ARG A 1 228 ? -14.893 -5.448 7.574 1.00 86.81 228 ARG A C 1
ATOM 1676 O O . ARG A 1 228 ? -13.972 -6.265 7.572 1.00 86.81 228 ARG A O 1
ATOM 1683 N N . TYR A 1 229 ? -15.646 -5.241 8.640 1.00 82.81 229 TYR A N 1
ATOM 1684 C CA . TYR A 1 229 ? -15.499 -6.049 9.848 1.00 82.81 229 TYR A CA 1
ATOM 1685 C C . TYR A 1 229 ? -16.404 -7.289 9.830 1.00 82.81 229 TYR A C 1
ATOM 1687 O O . TYR A 1 229 ? -17.483 -7.277 9.229 1.00 82.81 229 TYR A O 1
ATOM 1695 N N . PRO A 1 230 ? -16.005 -8.365 10.532 1.00 79.75 230 PRO A N 1
ATOM 1696 C CA . PRO A 1 230 ? -16.902 -9.479 10.812 1.00 79.75 230 PRO A CA 1
ATOM 1697 C C . PRO A 1 230 ? -18.084 -9.022 11.674 1.00 79.75 230 PRO A C 1
ATOM 1699 O O . PRO A 1 230 ? -17.921 -8.216 12.590 1.00 79.75 230 PRO A O 1
ATOM 1702 N N . ALA A 1 231 ? -19.268 -9.592 11.434 1.00 79.38 231 ALA A N 1
ATOM 1703 C CA . ALA A 1 231 ? -20.473 -9.280 12.212 1.00 79.38 231 ALA A CA 1
ATOM 1704 C C . ALA A 1 231 ? -20.271 -9.517 13.724 1.00 79.38 231 ALA A C 1
ATOM 1706 O O . ALA A 1 231 ? -20.709 -8.722 14.564 1.00 79.38 231 ALA A O 1
ATOM 1707 N N . THR A 1 232 ? -19.550 -10.586 14.067 1.00 80.88 232 THR A N 1
ATOM 1708 C CA . THR A 1 232 ? -19.234 -10.987 15.439 1.00 80.88 232 THR A CA 1
ATOM 1709 C C . THR A 1 232 ? -17.784 -11.435 15.536 1.00 80.88 232 THR A C 1
ATOM 1711 O O . THR A 1 232 ? -17.338 -12.258 14.736 1.00 80.88 232 THR A O 1
ATOM 1714 N N . LEU A 1 233 ? -17.063 -10.928 16.536 1.00 82.31 233 LEU A N 1
ATOM 1715 C CA . LEU A 1 233 ? -15.787 -11.513 16.940 1.00 82.31 233 LEU A CA 1
ATOM 1716 C C . LEU A 1 233 ? -16.045 -12.891 17.550 1.00 82.31 233 LEU A C 1
ATOM 1718 O O . LEU A 1 233 ? -17.015 -13.082 18.286 1.00 82.31 233 LEU A O 1
ATOM 1722 N N . SER A 1 234 ? -15.181 -13.850 17.242 1.00 83.00 234 SER A N 1
ATOM 1723 C CA . SER A 1 234 ? -15.259 -15.176 17.843 1.00 83.00 234 SER A CA 1
ATOM 1724 C C . SER A 1 234 ? -14.924 -15.103 19.342 1.00 83.00 234 SER A C 1
ATOM 1726 O O . SER A 1 234 ? -14.111 -14.287 19.775 1.00 83.00 234 SER A O 1
ATOM 1728 N N . ALA A 1 235 ? -15.540 -15.964 20.157 1.00 82.44 235 ALA A N 1
ATOM 1729 C CA . ALA A 1 235 ? -15.247 -16.056 21.591 1.00 82.44 235 ALA A CA 1
ATOM 1730 C C . ALA A 1 235 ? -13.738 -16.170 21.932 1.00 82.44 235 ALA A C 1
ATOM 1732 O O . ALA A 1 235 ? -13.302 -15.480 22.855 1.00 82.44 235 ALA A O 1
ATOM 1733 N N . PRO A 1 236 ? -12.912 -16.963 21.209 1.00 82.25 236 PRO A N 1
ATOM 1734 C CA . PRO A 1 236 ? -11.466 -16.981 21.444 1.00 82.25 236 PRO A CA 1
ATOM 1735 C C . PRO A 1 236 ? -10.788 -15.637 21.152 1.00 82.25 236 PRO A C 1
ATOM 1737 O O . PRO A 1 236 ? -9.920 -15.238 21.923 1.00 82.25 236 PRO A O 1
ATOM 1740 N N . ALA A 1 237 ? -11.223 -14.891 20.129 1.00 79.94 237 ALA A N 1
ATOM 1741 C CA . ALA A 1 237 ? -10.710 -13.547 19.851 1.00 79.94 237 ALA A CA 1
ATOM 1742 C C . ALA A 1 237 ? -10.950 -12.602 21.030 1.00 79.94 237 ALA A C 1
ATOM 1744 O O . ALA A 1 237 ? -10.037 -11.928 21.501 1.00 79.94 237 ALA A O 1
ATOM 1745 N N . VAL A 1 238 ? -12.187 -12.601 21.532 1.00 82.94 238 VAL A N 1
ATOM 1746 C CA . VAL A 1 238 ? -12.619 -11.791 22.677 1.00 82.94 238 VAL A CA 1
ATOM 1747 C C . VAL A 1 238 ? -11.801 -12.155 23.918 1.00 82.94 238 VAL A C 1
ATOM 1749 O O . VAL A 1 238 ? -11.299 -11.269 24.605 1.00 82.94 238 VAL A O 1
ATOM 1752 N N . ALA A 1 239 ? -11.589 -13.450 24.173 1.00 83.50 239 ALA A N 1
ATOM 1753 C CA . ALA A 1 239 ? -10.765 -13.919 25.284 1.00 83.50 239 ALA A CA 1
ATOM 1754 C C . ALA A 1 239 ? -9.285 -13.526 25.129 1.00 83.50 239 ALA A C 1
ATOM 1756 O O . ALA A 1 239 ? -8.645 -13.131 26.102 1.00 83.50 239 ALA A O 1
ATOM 1757 N N . SER A 1 240 ? -8.728 -13.605 23.919 1.00 81.81 240 SER A N 1
ATOM 1758 C CA . SER A 1 240 ? -7.353 -13.190 23.627 1.00 81.81 240 SER A CA 1
ATOM 1759 C C . SER A 1 240 ? -7.168 -11.688 23.830 1.00 81.81 240 SER A C 1
ATOM 1761 O O . SER A 1 240 ? -6.261 -11.294 24.556 1.00 81.81 240 SER A O 1
ATOM 1763 N N . VAL A 1 241 ? -8.073 -10.854 23.314 1.00 80.88 241 VAL A N 1
ATOM 1764 C CA . VAL A 1 241 ? -8.059 -9.403 23.562 1.00 80.88 241 VAL A CA 1
ATOM 1765 C C . VAL A 1 241 ? -8.235 -9.090 25.052 1.00 80.88 241 VAL A C 1
ATOM 1767 O O . VAL A 1 241 ? -7.507 -8.262 25.595 1.00 80.88 241 VAL A O 1
ATOM 1770 N N . GLY A 1 242 ? -9.137 -9.790 25.747 1.00 81.00 242 GLY A N 1
ATOM 1771 C CA . GLY A 1 242 ? -9.335 -9.633 27.190 1.00 81.00 242 GLY A CA 1
ATOM 1772 C C . GLY A 1 242 ? -8.075 -9.953 28.001 1.00 81.00 242 GLY A C 1
ATOM 1773 O O . GLY A 1 242 ? -7.701 -9.191 28.889 1.00 81.00 242 GLY A O 1
ATOM 1774 N N . ARG A 1 243 ? -7.353 -11.028 27.652 1.00 80.31 243 ARG A N 1
ATOM 1775 C CA . ARG A 1 243 ? -6.053 -11.360 28.270 1.00 80.31 243 ARG A CA 1
ATOM 1776 C C . ARG A 1 243 ? -5.013 -10.262 28.046 1.00 80.31 243 ARG A C 1
ATOM 1778 O O . ARG A 1 243 ? -4.216 -9.987 28.940 1.00 80.31 243 ARG A O 1
ATOM 1785 N N . TRP A 1 244 ? -5.018 -9.632 26.873 1.00 72.62 244 TRP A N 1
ATOM 1786 C CA . TRP A 1 244 ? -4.110 -8.528 26.559 1.00 72.62 244 TRP A CA 1
ATOM 1787 C C . TRP A 1 244 ? -4.398 -7.300 27.413 1.00 72.62 244 TRP A C 1
ATOM 1789 O O . TRP A 1 244 ? -3.481 -6.780 28.048 1.00 72.62 244 TRP A O 1
ATOM 1799 N N . LEU A 1 245 ? -5.672 -6.915 27.491 1.00 74.44 245 LEU A N 1
ATOM 1800 C CA . LEU A 1 245 ? -6.151 -5.820 28.333 1.00 74.44 245 LEU A CA 1
ATOM 1801 C C . LEU A 1 245 ? -5.823 -6.037 29.819 1.00 74.44 245 LEU A C 1
ATOM 1803 O O . LEU A 1 245 ? -5.477 -5.089 30.515 1.00 74.44 245 LEU A O 1
ATOM 1807 N N . GLN A 1 246 ? -5.902 -7.279 30.306 1.00 76.69 246 GLN A N 1
ATOM 1808 C CA . GLN A 1 246 ? -5.702 -7.600 31.724 1.00 76.69 246 GLN A CA 1
ATOM 1809 C C . GLN A 1 246 ? -4.237 -7.834 32.123 1.00 76.69 246 GLN A C 1
ATOM 1811 O O . GLN A 1 246 ? -3.895 -7.659 33.292 1.00 76.69 246 GLN A O 1
ATOM 1816 N N . GLY A 1 247 ? -3.375 -8.275 31.199 1.00 60.53 247 GLY A N 1
ATOM 1817 C CA . GLY A 1 247 ? -2.095 -8.897 31.565 1.00 60.53 247 GLY A CA 1
ATOM 1818 C C . GLY A 1 247 ? -0.827 -8.288 30.972 1.00 60.53 247 GLY A C 1
ATOM 1819 O O . GLY A 1 247 ? 0.259 -8.578 31.473 1.00 60.53 247 GLY A O 1
ATOM 1820 N N . SER A 1 248 ? -0.907 -7.463 29.926 1.00 53.53 248 SER A N 1
ATOM 1821 C CA . SER A 1 248 ? 0.287 -7.095 29.154 1.00 53.53 248 SER A CA 1
ATOM 1822 C C . SER A 1 248 ? 0.627 -5.611 29.264 1.00 53.53 248 SER A C 1
ATOM 1824 O O . SER A 1 248 ? 0.159 -4.790 28.490 1.00 53.53 248 SER A O 1
ATOM 1826 N N . ARG A 1 249 ? 1.547 -5.274 30.181 1.00 52.44 249 ARG A N 1
ATOM 1827 C CA . ARG A 1 249 ? 2.263 -3.978 30.177 1.00 52.44 249 ARG A CA 1
ATOM 1828 C C . ARG A 1 249 ? 3.270 -3.844 29.020 1.00 52.44 249 ARG A C 1
ATOM 1830 O O . ARG A 1 249 ? 3.946 -2.826 28.910 1.00 52.44 249 ARG A O 1
ATOM 1837 N N . LEU A 1 250 ? 3.415 -4.873 28.182 1.00 53.09 250 LEU A N 1
ATOM 1838 C CA . LEU A 1 250 ? 4.289 -4.851 27.012 1.00 53.09 250 LEU A CA 1
ATOM 1839 C C . LEU A 1 250 ? 3.545 -4.211 25.839 1.00 53.09 250 LEU A C 1
ATOM 1841 O O . LEU A 1 250 ? 2.775 -4.854 25.132 1.00 53.09 250 LEU A O 1
ATOM 1845 N N . TYR A 1 251 ? 3.801 -2.916 25.677 1.00 57.34 251 TYR A N 1
ATOM 1846 C CA . TYR A 1 251 ? 3.263 -2.022 24.656 1.00 57.34 251 TYR A CA 1
ATOM 1847 C C . TYR A 1 251 ? 3.890 -2.274 23.275 1.00 57.34 251 TYR A C 1
ATOM 1849 O O . TYR A 1 251 ? 4.421 -1.365 22.648 1.00 57.34 251 TYR A O 1
ATOM 1857 N N . VAL A 1 252 ? 3.933 -3.527 22.825 1.00 68.56 252 VAL A N 1
ATOM 1858 C CA . VAL A 1 252 ? 4.544 -3.857 21.533 1.00 68.56 252 VAL A CA 1
ATOM 1859 C C . VAL A 1 252 ? 3.428 -4.170 20.541 1.00 68.56 252 VAL A C 1
ATOM 1861 O O . VAL A 1 252 ? 2.718 -5.162 20.742 1.00 68.56 252 VAL A O 1
ATOM 1864 N N . PRO A 1 253 ? 3.252 -3.350 19.485 1.00 75.44 253 PRO A N 1
ATOM 1865 C CA . PRO A 1 253 ? 2.386 -3.692 18.367 1.00 75.44 253 PRO A CA 1
ATOM 1866 C C . PRO A 1 253 ? 2.701 -5.104 17.880 1.00 75.44 253 PRO A C 1
ATOM 1868 O O . PRO A 1 253 ? 3.851 -5.417 17.567 1.00 75.44 253 PRO A O 1
ATOM 1871 N N . ARG A 1 254 ? 1.692 -5.972 17.824 1.00 79.12 254 ARG A N 1
ATOM 1872 C CA . ARG A 1 254 ? 1.877 -7.350 17.361 1.00 79.12 254 ARG A CA 1
ATOM 1873 C C . ARG A 1 254 ? 1.140 -7.560 16.056 1.00 79.12 254 ARG A C 1
ATOM 1875 O O . ARG A 1 254 ? -0.062 -7.311 15.962 1.00 79.12 254 ARG A O 1
ATOM 1882 N N . LEU A 1 255 ? 1.888 -8.046 15.073 1.00 79.12 255 LEU A N 1
ATOM 1883 C CA . LEU A 1 255 ? 1.343 -8.562 13.833 1.00 79.12 255 LEU A CA 1
ATOM 1884 C C . LEU A 1 255 ? 0.918 -10.015 14.057 1.00 79.12 255 LEU A C 1
ATOM 1886 O O . LEU A 1 255 ? 1.732 -10.859 14.429 1.00 79.12 255 LEU A O 1
ATOM 1890 N N . VAL A 1 256 ? -0.364 -10.284 13.857 1.00 79.06 256 VAL A N 1
ATOM 1891 C CA . VAL A 1 256 ? -0.976 -11.608 13.944 1.00 79.06 256 VAL A CA 1
ATOM 1892 C C . VAL A 1 256 ? -1.323 -12.040 12.521 1.00 79.06 256 VAL A C 1
ATOM 1894 O O . VAL A 1 256 ? -2.072 -11.352 11.828 1.00 79.06 256 VAL A O 1
ATOM 1897 N N . GLY A 1 257 ? -0.734 -13.142 12.058 1.00 76.75 257 GLY A N 1
ATOM 1898 C CA . GLY A 1 257 ? -1.033 -13.715 10.743 1.00 76.75 257 GLY A CA 1
ATOM 1899 C C . GLY A 1 257 ? -2.291 -14.588 10.759 1.00 76.75 257 GLY A C 1
ATOM 1900 O O . GLY A 1 257 ? -2.739 -15.022 11.818 1.00 76.75 257 GLY A O 1
ATOM 1901 N N . SER A 1 258 ? -2.830 -14.894 9.579 1.00 68.69 258 SER A N 1
ATOM 1902 C CA . SER A 1 258 ? -4.018 -15.745 9.374 1.00 68.69 258 SER A CA 1
ATOM 1903 C C . SER A 1 258 ? -3.932 -17.124 10.031 1.00 68.69 258 SER A C 1
ATOM 1905 O O . SER A 1 258 ? -4.944 -17.689 10.439 1.00 68.69 258 SER A O 1
ATOM 1907 N N . THR A 1 259 ? -2.722 -17.670 10.160 1.00 67.06 259 THR A N 1
ATOM 1908 C CA . THR A 1 259 ? -2.480 -18.983 10.767 1.00 67.06 259 THR A CA 1
ATOM 1909 C C . THR A 1 259 ? -2.684 -18.990 12.281 1.00 67.06 259 THR A C 1
ATOM 1911 O O . THR A 1 259 ? -2.745 -20.063 12.882 1.00 67.06 259 THR A O 1
ATOM 1914 N N . ASP A 1 260 ? -2.776 -17.818 12.913 1.00 67.25 260 ASP A N 1
ATOM 1915 C CA . ASP A 1 260 ? -2.955 -17.699 14.354 1.00 67.25 260 ASP A CA 1
ATOM 1916 C C . ASP A 1 260 ? -4.442 -17.871 14.709 1.00 67.25 260 ASP A C 1
ATOM 1918 O O . ASP A 1 260 ? -5.235 -16.930 14.790 1.00 67.25 260 ASP A O 1
ATOM 1922 N N . THR A 1 261 ? -4.833 -19.130 14.916 1.00 63.22 261 THR A N 1
ATOM 1923 C CA . THR A 1 261 ? -6.211 -19.523 15.273 1.00 63.22 261 THR A CA 1
ATOM 1924 C C . THR A 1 261 ? -6.745 -18.843 16.543 1.00 63.22 261 THR A C 1
ATOM 1926 O O . THR A 1 261 ? -7.957 -18.799 16.754 1.00 63.22 261 THR A O 1
ATOM 1929 N N . GLU A 1 262 ? -5.869 -18.266 17.372 1.00 68.56 262 GLU A N 1
ATOM 1930 C CA . GLU A 1 262 ? -6.224 -17.620 18.639 1.00 68.56 262 GLU A CA 1
ATOM 1931 C C . GLU A 1 262 ? -7.145 -16.406 18.486 1.00 68.56 262 GLU A C 1
ATOM 1933 O O . GLU A 1 262 ? -7.920 -16.107 19.399 1.00 68.56 262 GLU A O 1
ATOM 1938 N N . PHE A 1 263 ? -7.067 -15.701 17.355 1.00 66.56 263 PHE A N 1
ATOM 1939 C CA . PHE A 1 263 ? -7.893 -14.521 17.101 1.00 66.56 263 PHE A CA 1
ATOM 1940 C C . PHE A 1 263 ? -9.195 -14.844 16.368 1.00 66.56 263 PHE A C 1
ATOM 1942 O O . PHE A 1 263 ? -10.000 -13.936 16.179 1.00 66.56 263 PHE A O 1
ATOM 1949 N N . GLY A 1 264 ? -9.402 -16.106 15.956 1.00 68.38 264 GLY A N 1
ATOM 1950 C CA . GLY A 1 264 ? -10.571 -16.576 15.204 1.00 68.38 264 GLY A CA 1
ATOM 1951 C C . GLY A 1 264 ? -11.085 -15.534 14.211 1.00 68.38 264 GLY A C 1
ATOM 1952 O O . GLY A 1 264 ? -12.240 -15.101 14.300 1.00 68.38 264 GLY A O 1
ATOM 1953 N N . LEU A 1 265 ? -10.162 -15.073 13.366 1.00 71.19 265 LEU A N 1
ATOM 1954 C CA . LEU A 1 265 ? -10.404 -14.083 12.330 1.00 71.19 265 LEU A CA 1
ATOM 1955 C C . LEU A 1 265 ? -11.334 -14.688 11.276 1.00 71.19 265 LEU A C 1
ATOM 1957 O O . LEU A 1 265 ? -11.273 -15.894 11.041 1.00 71.19 265 LEU A O 1
ATOM 1961 N N . PRO A 1 266 ? -12.204 -13.887 10.644 1.00 71.94 266 PRO A N 1
ATOM 1962 C CA . PRO A 1 266 ? -12.953 -14.374 9.496 1.00 71.94 266 PRO A CA 1
ATOM 1963 C C . PRO A 1 266 ? -11.983 -14.787 8.378 1.00 71.94 266 PRO A C 1
ATOM 1965 O O . PRO A 1 266 ? -10.926 -14.177 8.213 1.00 71.94 266 PRO A O 1
ATOM 1968 N N . ASP A 1 267 ? -12.366 -15.800 7.598 1.00 78.88 267 ASP A N 1
ATOM 1969 C CA . ASP A 1 267 ? -11.498 -16.480 6.620 1.00 78.88 267 ASP A CA 1
ATOM 1970 C C . ASP A 1 267 ? -10.881 -15.549 5.560 1.00 78.88 267 ASP A C 1
ATOM 1972 O O . ASP A 1 267 ? -9.905 -15.900 4.901 1.00 78.88 267 ASP A O 1
ATOM 1976 N N . ASN A 1 268 ? -11.452 -14.357 5.369 1.00 81.62 268 ASN A N 1
ATOM 1977 C CA . ASN A 1 268 ? -10.968 -13.362 4.420 1.00 81.62 268 ASN A CA 1
ATOM 1978 C C . ASN A 1 268 ? -9.886 -12.428 4.986 1.00 81.62 268 ASN A C 1
ATOM 1980 O O . ASN A 1 268 ? -9.362 -11.610 4.235 1.00 81.62 268 ASN A O 1
ATOM 1984 N N . ILE A 1 269 ? -9.564 -12.497 6.279 1.00 87.12 269 ILE A N 1
ATOM 1985 C CA . ILE A 1 269 ? -8.586 -11.613 6.921 1.00 87.12 269 ILE A CA 1
ATOM 1986 C C . ILE A 1 269 ? -7.269 -12.355 7.091 1.00 87.12 269 ILE A C 1
ATOM 1988 O O . ILE A 1 269 ? -7.162 -13.332 7.828 1.00 87.12 269 ILE A O 1
ATOM 1992 N N . ALA A 1 270 ? -6.253 -11.853 6.399 1.00 87.88 270 ALA A N 1
ATOM 1993 C CA . ALA A 1 270 ? -4.959 -12.495 6.302 1.00 87.88 270 ALA A CA 1
ATOM 1994 C C . ALA A 1 270 ? -3.950 -11.979 7.342 1.00 87.88 270 ALA A C 1
ATOM 1996 O O . ALA A 1 270 ? -3.035 -12.702 7.735 1.00 87.88 270 ALA A O 1
ATOM 1997 N N . SER A 1 271 ? -4.110 -10.734 7.799 1.00 90.31 271 SER A N 1
ATOM 1998 C CA . SER A 1 271 ? -3.283 -10.155 8.858 1.00 90.31 271 SER A CA 1
ATOM 1999 C C . SER A 1 271 ? -4.078 -9.204 9.748 1.00 90.31 271 SER A C 1
ATOM 2001 O O . SER A 1 271 ? -4.997 -8.514 9.295 1.00 90.31 271 SER A O 1
ATOM 2003 N N . VAL A 1 272 ? -3.713 -9.156 11.028 1.00 91.75 272 VAL A N 1
ATOM 2004 C CA . VAL A 1 272 ? -4.252 -8.213 12.008 1.00 91.75 272 VAL A CA 1
ATOM 2005 C C . VAL A 1 272 ? -3.127 -7.597 12.816 1.00 91.75 272 VAL A C 1
ATOM 2007 O O . VAL A 1 272 ? -2.273 -8.288 13.363 1.00 91.75 272 VAL A O 1
ATOM 2010 N N . LEU A 1 273 ? -3.153 -6.277 12.908 1.00 92.94 273 LEU A N 1
ATOM 2011 C CA . LEU A 1 273 ? -2.313 -5.491 13.785 1.00 92.94 273 LEU A CA 1
ATOM 2012 C C . LEU A 1 273 ? -3.113 -5.119 15.037 1.00 92.94 273 LEU A C 1
ATOM 2014 O O . LEU A 1 273 ? -4.173 -4.493 14.953 1.00 92.94 273 LEU A O 1
ATOM 2018 N N . VAL A 1 274 ? -2.592 -5.514 16.196 1.00 91.88 274 VAL A N 1
ATOM 2019 C CA . VAL A 1 274 ? -3.179 -5.220 17.508 1.00 91.88 274 VAL A CA 1
ATOM 2020 C C . VAL A 1 274 ? -2.396 -4.082 18.149 1.00 91.88 274 VAL A C 1
ATOM 2022 O O . VAL A 1 274 ? -1.189 -4.203 18.366 1.00 91.88 274 VAL A O 1
ATOM 2025 N N . LEU A 1 275 ? -3.083 -2.980 18.443 1.00 92.25 275 LEU A N 1
ATOM 2026 C CA . LEU A 1 275 ? -2.497 -1.757 18.982 1.00 92.25 275 LEU A CA 1
ATOM 2027 C C . LEU A 1 275 ? -3.141 -1.442 20.337 1.00 92.25 275 LEU A C 1
ATOM 2029 O O . LEU A 1 275 ? -4.304 -1.028 20.378 1.00 92.25 275 LEU A O 1
ATOM 2033 N N . PRO A 1 276 ? -2.426 -1.651 21.454 1.00 88.94 276 PRO A N 1
ATOM 2034 C CA . PRO A 1 276 ? -2.911 -1.219 22.754 1.00 88.94 276 PRO A CA 1
ATOM 2035 C C . PRO A 1 276 ? -2.928 0.313 22.833 1.00 88.94 276 PRO A C 1
ATOM 2037 O O . PRO A 1 276 ? -2.006 0.991 22.372 1.00 88.94 276 PRO A O 1
ATOM 2040 N N . CYS A 1 277 ? -3.966 0.864 23.453 1.00 88.12 277 CYS A N 1
ATOM 2041 C CA . CYS A 1 277 ? -4.000 2.263 23.861 1.00 88.12 277 CYS A CA 1
ATOM 2042 C C . CYS A 1 277 ? -3.509 2.325 25.320 1.00 88.12 277 CYS A C 1
ATOM 2044 O O . CYS A 1 277 ? -4.064 1.619 26.153 1.00 88.12 277 CYS A O 1
ATOM 2046 N N . PRO A 1 278 ? -2.426 3.052 25.650 1.00 77.50 278 PRO A N 1
ATOM 2047 C CA . PRO A 1 278 ? -1.777 2.922 26.954 1.00 77.50 278 PRO A CA 1
ATOM 2048 C C . PRO A 1 278 ? -2.573 3.609 28.063 1.00 77.50 278 PRO A C 1
ATOM 2050 O O . PRO A 1 278 ? -2.634 3.089 29.175 1.00 77.50 278 PRO A O 1
ATOM 2053 N N . ASP A 1 279 ? -3.208 4.739 27.747 1.00 81.19 279 ASP A N 1
ATOM 2054 C CA . ASP A 1 279 ? -3.949 5.540 28.726 1.00 81.19 279 ASP A CA 1
ATOM 2055 C C . ASP A 1 279 ? -5.465 5.291 28.658 1.00 81.19 279 ASP A C 1
ATOM 2057 O O . ASP A 1 279 ? -6.191 5.589 29.605 1.00 81.19 279 ASP A O 1
ATOM 2061 N N . ALA A 1 280 ? -5.944 4.674 27.573 1.00 74.81 280 ALA A N 1
ATOM 2062 C CA . ALA A 1 280 ? -7.336 4.270 27.414 1.00 74.81 280 ALA A CA 1
ATOM 2063 C C . ALA A 1 280 ? -7.495 2.767 27.679 1.00 74.81 280 ALA A C 1
ATOM 2065 O O . ALA A 1 280 ? -6.673 1.957 27.262 1.00 74.81 280 ALA A O 1
ATOM 2066 N N . ARG A 1 281 ? -8.593 2.347 28.319 1.00 85.38 281 ARG A N 1
ATOM 2067 C CA . ARG A 1 281 ? -8.878 0.920 28.592 1.00 85.38 281 ARG A CA 1
ATOM 2068 C C . ARG A 1 281 ? -9.353 0.146 27.356 1.00 85.38 281 ARG A C 1
ATOM 2070 O O . ARG A 1 281 ? -10.220 -0.723 27.465 1.00 85.38 281 ARG A O 1
ATOM 2077 N N . TRP A 1 282 ? -8.855 0.506 26.178 1.00 89.62 282 TRP A N 1
ATOM 2078 C CA . TRP A 1 282 ? -9.329 0.019 24.889 1.00 89.62 282 TRP A CA 1
ATOM 2079 C C . TRP A 1 282 ? -8.169 -0.507 24.035 1.00 89.62 282 TRP A C 1
ATOM 2081 O O . TRP A 1 282 ? -7.007 -0.156 24.231 1.00 89.62 282 TRP A O 1
ATOM 2091 N N . VAL A 1 283 ? -8.488 -1.354 23.059 1.00 92.06 283 VAL A N 1
ATOM 2092 C CA . VAL A 1 283 ? -7.538 -1.886 22.071 1.00 92.06 283 VAL A CA 1
ATOM 2093 C C . VAL A 1 283 ? -8.031 -1.548 20.676 1.00 92.06 283 VAL A C 1
ATOM 2095 O O . VAL A 1 283 ? -9.203 -1.760 20.360 1.00 92.06 283 VAL A O 1
ATOM 2098 N N . MET A 1 284 ? -7.130 -1.069 19.823 1.00 94.06 284 MET A N 1
ATOM 2099 C CA . MET A 1 284 ? -7.399 -0.869 18.406 1.00 94.06 284 MET A CA 1
ATOM 2100 C C . MET A 1 284 ? -6.921 -2.083 17.608 1.00 94.06 284 MET A C 1
ATOM 2102 O O . MET A 1 284 ? -5.743 -2.434 17.613 1.00 94.06 284 MET A O 1
ATOM 2106 N N . LEU A 1 285 ? -7.849 -2.726 16.909 1.00 93.62 285 LEU A N 1
ATOM 2107 C CA . LEU A 1 285 ? -7.579 -3.790 15.951 1.00 93.62 285 LEU A CA 1
ATOM 2108 C C . LEU A 1 285 ? -7.633 -3.219 14.540 1.00 93.62 285 LEU A C 1
ATOM 2110 O O . LEU A 1 285 ? -8.631 -2.613 14.150 1.00 93.62 285 LEU A O 1
ATOM 2114 N N . VAL A 1 286 ? -6.585 -3.455 13.763 1.00 94.75 286 VAL A N 1
ATOM 2115 C CA . VAL A 1 286 ? -6.506 -3.061 12.356 1.00 94.75 286 VAL A CA 1
ATOM 2116 C C . VAL A 1 286 ? -6.285 -4.321 11.535 1.00 94.75 286 VAL A C 1
ATOM 2118 O O . VAL A 1 286 ? -5.233 -4.944 11.634 1.00 94.75 286 VAL A O 1
ATOM 2121 N N . GLY A 1 287 ? -7.277 -4.734 10.751 1.00 93.06 287 GLY A N 1
ATOM 2122 C CA . GLY A 1 287 ? -7.194 -5.963 9.960 1.00 93.06 287 GLY A CA 1
ATOM 2123 C C . GLY A 1 287 ? -7.087 -5.704 8.468 1.00 93.06 287 GLY A C 1
ATOM 2124 O O . GLY A 1 287 ? -7.554 -4.679 7.973 1.00 93.06 287 GLY A O 1
ATOM 2125 N N . SER A 1 288 ? -6.467 -6.632 7.743 1.00 92.69 288 SER A N 1
ATOM 2126 C CA . SER A 1 288 ? -6.352 -6.602 6.288 1.00 92.69 288 SER A CA 1
ATOM 2127 C C . SER A 1 288 ? -6.532 -7.988 5.676 1.00 92.69 288 SER A C 1
ATOM 2129 O O . SER A 1 288 ? -6.175 -9.009 6.257 1.00 92.69 288 SER A O 1
ATOM 2131 N N . GLU A 1 289 ? -7.044 -8.011 4.449 1.00 90.56 289 GLU A N 1
ATOM 2132 C CA . GLU A 1 28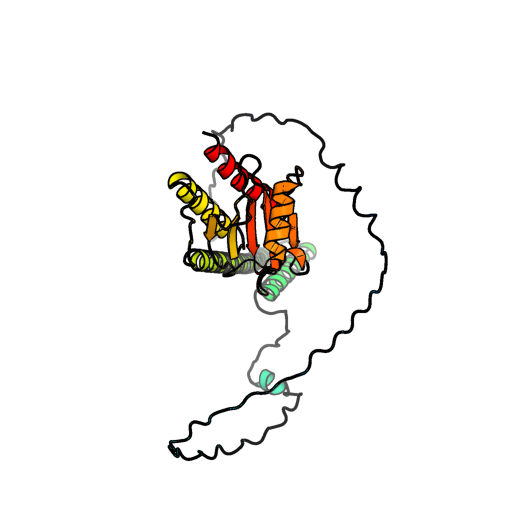9 ? -7.156 -9.210 3.608 1.00 90.56 289 GLU A CA 1
ATOM 2133 C C . GLU A 1 289 ? -5.795 -9.635 3.015 1.00 90.56 289 GLU A C 1
ATOM 2135 O O . GLU A 1 289 ? -5.696 -10.671 2.367 1.00 90.56 289 GLU A O 1
ATOM 2140 N N . ARG A 1 290 ? -4.735 -8.838 3.219 1.00 89.81 290 ARG A N 1
ATOM 2141 C CA . ARG A 1 290 ? -3.371 -9.118 2.746 1.00 89.81 290 ARG A CA 1
ATOM 2142 C C . ARG A 1 290 ? -2.469 -9.585 3.885 1.00 89.81 290 ARG A C 1
ATOM 2144 O O . ARG A 1 290 ? -2.510 -9.006 4.966 1.00 89.81 290 ARG A O 1
ATOM 2151 N N . GLU A 1 291 ? -1.626 -10.584 3.641 1.00 88.31 291 GLU A N 1
ATOM 2152 C CA . GLU A 1 291 ? -0.646 -11.067 4.632 1.00 88.31 291 GLU A CA 1
ATOM 2153 C C . GLU A 1 291 ? 0.457 -10.031 4.903 1.00 88.31 291 GLU A C 1
ATOM 2155 O O . GLU A 1 291 ? 0.894 -9.859 6.035 1.00 88.31 291 GLU A O 1
ATOM 2160 N N . ASP A 1 292 ? 0.856 -9.283 3.872 1.00 89.25 292 ASP A N 1
ATOM 2161 C CA . ASP A 1 292 ? 1.932 -8.285 3.890 1.00 89.25 292 ASP A CA 1
ATOM 2162 C C . ASP A 1 292 ? 1.429 -6.851 4.141 1.00 89.25 292 ASP A C 1
ATOM 2164 O O . ASP A 1 292 ? 2.085 -5.873 3.783 1.00 89.25 292 ASP A O 1
ATOM 2168 N N . ALA A 1 293 ? 0.234 -6.713 4.719 1.00 89.06 293 ALA A N 1
ATOM 2169 C CA . ALA A 1 293 ? -0.450 -5.429 4.839 1.00 89.06 293 ALA A CA 1
ATOM 2170 C C . ALA A 1 293 ? 0.277 -4.417 5.732 1.00 89.06 293 ALA A C 1
ATOM 2172 O O . ALA A 1 293 ? 0.153 -3.210 5.514 1.00 89.06 293 ALA A O 1
ATOM 2173 N N . PHE A 1 294 ? 0.987 -4.911 6.748 1.00 92.38 294 PHE A N 1
ATOM 2174 C CA . PHE A 1 294 ? 1.575 -4.096 7.801 1.00 92.38 294 PHE A CA 1
ATOM 2175 C C . PHE A 1 294 ? 3.076 -4.361 7.901 1.00 92.38 294 PHE A C 1
ATOM 2177 O O . PHE A 1 294 ? 3.509 -5.444 8.288 1.00 92.38 294 PHE A O 1
ATOM 2184 N N . SER A 1 295 ? 3.875 -3.349 7.579 1.00 90.44 295 SER A N 1
ATOM 2185 C CA . SER A 1 295 ? 5.301 -3.324 7.895 1.00 90.44 295 SER A CA 1
ATOM 2186 C C . SER A 1 295 ? 5.544 -2.831 9.323 1.00 90.44 295 SER A C 1
ATOM 2188 O O . SER A 1 295 ? 4.709 -2.148 9.918 1.00 90.44 295 SER A O 1
ATOM 2190 N N . GLU A 1 296 ? 6.728 -3.108 9.866 1.00 88.00 296 GLU A N 1
ATOM 2191 C CA . GLU A 1 296 ? 7.146 -2.615 11.187 1.00 88.00 296 GLU A CA 1
ATOM 2192 C C . GLU A 1 296 ? 7.074 -1.079 11.280 1.00 88.00 296 GLU A C 1
ATOM 2194 O O . GLU A 1 296 ? 6.546 -0.520 12.240 1.00 88.00 296 GLU A O 1
ATOM 2199 N N . GLN A 1 297 ? 7.492 -0.375 10.224 1.00 89.62 297 GLN A N 1
ATOM 2200 C CA . GLN A 1 297 ? 7.379 1.085 10.157 1.00 89.62 297 GLN A CA 1
ATOM 2201 C C . GLN A 1 297 ? 5.924 1.570 10.157 1.00 89.62 297 GLN A C 1
ATOM 2203 O O . GLN A 1 297 ? 5.630 2.641 10.690 1.00 89.62 297 GLN A O 1
ATOM 2208 N N . GLN A 1 298 ? 5.007 0.820 9.540 1.00 90.19 298 GLN A N 1
ATOM 2209 C CA . GLN A 1 298 ? 3.582 1.142 9.597 1.00 90.19 298 GLN A CA 1
ATOM 2210 C C . GLN A 1 298 ? 3.032 0.908 11.000 1.00 90.19 298 GLN A C 1
ATOM 2212 O O . GLN A 1 298 ? 2.299 1.765 11.482 1.00 90.19 298 GLN A O 1
ATOM 2217 N N . ALA A 1 299 ? 3.428 -0.170 11.680 1.00 90.62 299 ALA A N 1
ATOM 2218 C CA . ALA A 1 299 ? 3.021 -0.427 13.058 1.00 90.62 299 ALA A CA 1
ATOM 2219 C C . ALA A 1 299 ? 3.405 0.733 13.994 1.00 90.62 299 ALA A C 1
ATOM 2221 O O . ALA A 1 299 ? 2.543 1.237 14.710 1.00 90.62 299 ALA A O 1
ATOM 2222 N N . ILE A 1 300 ? 4.638 1.247 13.884 1.00 89.31 300 ILE A N 1
ATOM 2223 C CA . ILE A 1 300 ? 5.104 2.423 14.642 1.00 89.31 300 ILE A CA 1
ATOM 2224 C C . ILE A 1 300 ? 4.252 3.663 14.333 1.00 89.31 300 ILE A C 1
ATOM 2226 O O . ILE A 1 300 ? 3.864 4.406 15.230 1.00 89.31 300 ILE A O 1
ATOM 2230 N N . LYS A 1 301 ? 3.919 3.915 13.061 1.00 91.25 301 LYS A N 1
ATOM 2231 C CA . LYS A 1 301 ? 3.057 5.054 12.688 1.00 91.25 301 LYS A CA 1
ATOM 2232 C C . LYS A 1 301 ? 1.640 4.917 13.249 1.00 91.25 301 LYS A C 1
ATOM 2234 O O . LYS A 1 301 ? 1.056 5.912 13.667 1.00 91.25 301 LYS A O 1
ATOM 2239 N N . MET A 1 302 ? 1.087 3.706 13.251 1.00 93.38 302 MET A N 1
ATOM 2240 C CA . MET A 1 302 ? -0.248 3.443 13.791 1.00 93.38 302 MET A CA 1
ATOM 2241 C C . MET A 1 302 ? -0.276 3.527 15.321 1.00 93.38 302 MET A C 1
ATOM 2243 O O . MET A 1 302 ? -1.283 3.939 15.888 1.00 93.38 302 MET A O 1
ATOM 2247 N N . GLU A 1 303 ? 0.833 3.213 15.990 1.00 91.56 303 GLU A N 1
ATOM 2248 C CA . GLU A 1 303 ? 1.003 3.412 17.431 1.00 91.56 303 GLU A CA 1
ATOM 2249 C C . GLU A 1 303 ? 0.823 4.888 17.819 1.00 91.56 303 GLU A C 1
ATOM 2251 O O . GLU A 1 303 ? 0.100 5.194 18.764 1.00 91.56 303 GLU A O 1
ATOM 2256 N N . TRP A 1 304 ? 1.384 5.824 17.045 1.00 92.00 304 TRP A N 1
ATOM 2257 C CA . TRP A 1 304 ? 1.166 7.260 17.267 1.00 92.00 304 TRP A CA 1
ATOM 2258 C C . TRP A 1 304 ? -0.306 7.667 17.142 1.00 92.00 304 TRP A C 1
ATOM 2260 O O . TRP A 1 304 ? -0.776 8.494 17.922 1.00 92.00 304 TRP A O 1
ATOM 2270 N N . LEU A 1 305 ? -1.047 7.070 16.205 1.00 92.75 305 LEU A N 1
ATOM 2271 C CA . LEU A 1 305 ? -2.487 7.308 16.057 1.00 92.75 305 LEU A CA 1
ATOM 2272 C C . LEU A 1 305 ? -3.290 6.727 17.233 1.00 92.75 305 LEU A C 1
ATOM 2274 O O . LEU A 1 305 ? -4.221 7.370 17.710 1.00 92.75 305 LEU A O 1
ATOM 2278 N N . ALA A 1 306 ? -2.908 5.553 17.742 1.00 91.44 306 ALA A N 1
ATOM 2279 C CA . ALA A 1 306 ? -3.519 4.965 18.936 1.00 91.44 306 ALA A CA 1
ATOM 2280 C C . ALA A 1 306 ? -3.259 5.821 20.193 1.00 91.44 306 ALA A C 1
ATOM 2282 O O . ALA A 1 306 ? -4.162 6.065 20.997 1.00 91.44 306 ALA A O 1
ATOM 2283 N N . ARG A 1 307 ? -2.035 6.346 20.340 1.00 90.62 307 ARG A N 1
ATOM 2284 C CA . ARG A 1 307 ? -1.684 7.285 21.417 1.00 90.62 307 ARG A CA 1
ATOM 2285 C C . ARG A 1 307 ? -2.442 8.603 21.308 1.00 90.62 307 ARG A C 1
ATOM 2287 O O . ARG A 1 307 ? -2.857 9.134 22.330 1.00 90.62 307 ARG A O 1
ATOM 2294 N N . TYR A 1 308 ? -2.657 9.111 20.094 1.00 91.38 308 TYR A N 1
ATOM 2295 C CA . TYR A 1 308 ? -3.442 10.328 19.881 1.00 91.38 308 TYR A CA 1
ATOM 2296 C C . TYR A 1 308 ? -4.861 10.207 20.456 1.00 91.38 308 TYR A C 1
ATOM 2298 O O . TYR A 1 308 ? -5.301 11.119 21.150 1.00 91.38 308 TYR A O 1
ATOM 2306 N N . LEU A 1 309 ? -5.531 9.066 20.242 1.00 89.94 309 LEU A N 1
ATOM 2307 C CA . LEU A 1 309 ? -6.837 8.794 20.860 1.00 89.94 309 LEU A CA 1
ATOM 2308 C C . LEU A 1 309 ? -6.750 8.796 22.391 1.00 89.94 309 LEU A C 1
ATOM 2310 O O . LEU A 1 309 ? -7.565 9.418 23.059 1.00 89.94 309 LEU A O 1
ATOM 2314 N N . SER A 1 310 ? -5.708 8.167 22.935 1.00 87.62 310 SER A N 1
ATOM 2315 C CA . SER A 1 310 ? -5.527 8.018 24.386 1.00 87.62 310 SER A CA 1
ATOM 2316 C C . SER A 1 310 ? -5.305 9.354 25.104 1.00 87.62 310 SER A C 1
ATOM 2318 O O . SER A 1 310 ? -5.804 9.558 26.206 1.00 87.62 310 SER A O 1
ATOM 2320 N N . LEU A 1 311 ? -4.582 10.287 24.476 1.00 86.31 311 LEU A N 1
ATOM 2321 C CA . LEU A 1 311 ? -4.280 11.596 25.065 1.00 86.31 311 LEU A CA 1
ATOM 2322 C C . LEU A 1 311 ? -5.507 12.504 25.186 1.00 86.31 311 LEU A C 1
ATOM 2324 O O . LEU A 1 311 ? -5.526 13.380 26.048 1.00 86.31 311 LEU A O 1
ATOM 2328 N N . ARG A 1 312 ? -6.513 12.326 24.325 1.00 80.25 312 ARG A N 1
ATOM 2329 C CA . ARG A 1 312 ? -7.736 13.135 24.369 1.00 80.25 312 ARG A CA 1
ATOM 2330 C C . ARG A 1 312 ? -8.769 12.642 25.372 1.00 80.25 312 ARG A C 1
ATOM 2332 O O . ARG A 1 312 ? -9.564 13.451 25.829 1.00 80.25 312 ARG A O 1
ATOM 2339 N N . ASP A 1 313 ? -8.704 11.373 25.758 1.00 68.75 313 ASP A N 1
ATOM 2340 C CA . ASP A 1 313 ? -9.570 10.801 26.793 1.00 68.75 313 ASP A CA 1
ATOM 2341 C C . ASP A 1 313 ? -9.168 11.215 28.221 1.00 68.75 313 ASP A C 1
ATOM 2343 O O . ASP A 1 313 ? -9.949 11.048 29.155 1.00 68.75 313 ASP A O 1
ATOM 2347 N N . GLY A 1 314 ? -7.943 11.723 28.401 1.00 59.41 314 GLY A N 1
ATOM 2348 C CA . GLY A 1 314 ? -7.364 12.088 29.700 1.00 59.41 314 GLY A CA 1
ATOM 2349 C C . GLY A 1 314 ? -7.542 13.550 30.132 1.00 59.41 314 GLY A C 1
ATOM 2350 O O . GLY A 1 314 ? -6.891 13.959 31.096 1.00 59.41 314 GLY A O 1
ATOM 2351 N N . LEU A 1 315 ? -8.366 14.334 29.430 1.00 38.69 315 LEU A N 1
ATOM 2352 C CA . LEU A 1 315 ? -8.730 15.722 29.768 1.00 38.69 315 LEU A CA 1
ATOM 2353 C C . LEU A 1 315 ? -10.191 15.805 30.218 1.00 38.69 315 LEU A C 1
ATOM 2355 O O . LEU A 1 315 ? -10.452 16.595 31.153 1.00 38.69 315 LEU A O 1
#